Protein AF-A0A1M5GXK9-F1 (afdb_monomer)

Secondary structure (DSSP, 8-state):
--HHHHHHHHHHHHHHHHH-TTS-HHHHHHHHHIIIII--TTT------HHHHHHHHT--HHHHHHHHHHHHHTTSEEEE--SS--TT---EEEE-GGG--------------------------------------------------------------PPPPHHHHHHHHHHHHH---SS---HHHHHHHHHHHHHHH-HHHHHHHHHHHHHHS-GGGSPPHHHHHTTGGGSPP-----S-S---------PPPPTTTSTTSS-----------

Organism: NCBI:txid1437360

InterPro domains:
  IPR036388 Winged helix-like DNA-binding domain superfamily [G3DSA:1.10.10.10] (12-106)

Mean predicted aligned error: 18.65 Å

Structure (mmCIF, N/CA/C/O backbone):
data_AF-A0A1M5GXK9-F1
#
_entry.id   AF-A0A1M5GXK9-F1
#
loop_
_atom_site.group_PDB
_atom_site.id
_atom_site.type_symbol
_atom_site.label_atom_id
_atom_site.label_alt_id
_atom_site.label_comp_id
_atom_site.label_asym_id
_atom_site.label_entity_id
_atom_site.label_seq_id
_atom_site.pdbx_PDB_ins_code
_atom_site.Cartn_x
_atom_site.Cartn_y
_atom_site.Cartn_z
_atom_site.occupancy
_atom_site.B_iso_or_equiv
_atom_site.auth_seq_id
_atom_site.auth_comp_id
_atom_site.auth_asym_id
_atom_site.auth_atom_id
_atom_site.pdbx_PDB_model_num
ATOM 1 N N . MET A 1 1 ? -19.039 25.019 20.238 1.00 48.72 1 MET A N 1
ATOM 2 C CA . MET A 1 1 ? -18.810 24.020 21.314 1.00 48.72 1 MET A CA 1
ATOM 3 C C . MET A 1 1 ? -18.846 22.551 20.816 1.00 48.72 1 MET A C 1
ATOM 5 O O . MET A 1 1 ? -19.265 21.678 21.555 1.00 48.72 1 MET A O 1
ATOM 9 N N . SER A 1 2 ? -18.366 22.216 19.601 1.00 58.56 2 SER A N 1
ATOM 10 C CA . SER A 1 2 ? -18.638 20.898 18.958 1.00 58.56 2 SER A CA 1
ATOM 11 C C . SER A 1 2 ? -17.419 19.950 18.810 1.00 58.56 2 SER A C 1
ATOM 13 O O . SER A 1 2 ? -17.537 18.864 18.248 1.00 58.56 2 SER A O 1
ATOM 15 N N . SER A 1 3 ? -16.229 20.314 19.308 1.00 62.97 3 SER A N 1
ATOM 16 C CA . SER A 1 3 ? -15.015 19.481 19.161 1.00 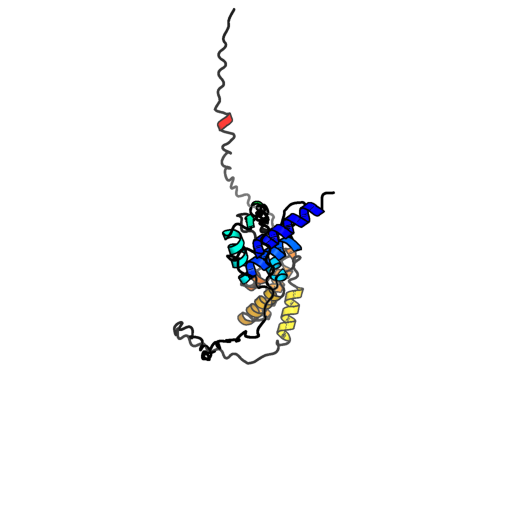62.97 3 SER A CA 1
ATOM 17 C C . SER A 1 3 ? -14.862 18.394 20.236 1.00 62.97 3 SER A C 1
ATOM 19 O O . SER A 1 3 ? -14.479 17.276 19.899 1.00 62.97 3 SER A O 1
ATOM 21 N N . LYS A 1 4 ? -15.215 18.676 21.503 1.00 64.50 4 LYS A N 1
ATOM 22 C CA . LYS A 1 4 ? -15.038 17.737 22.636 1.00 64.50 4 LYS A CA 1
ATOM 23 C C . LYS A 1 4 ? -15.876 16.455 22.523 1.00 64.50 4 LYS A C 1
ATOM 25 O O . LYS A 1 4 ? -15.396 15.381 22.870 1.00 64.50 4 LYS A O 1
ATOM 30 N N . ALA A 1 5 ? -17.100 16.538 21.998 1.00 6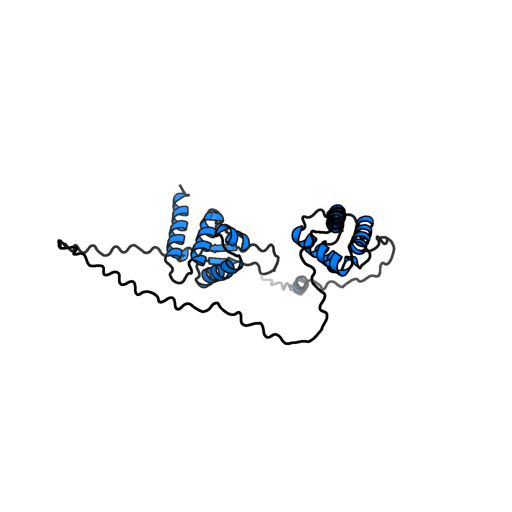7.50 5 ALA A N 1
ATOM 31 C CA . ALA A 1 5 ? -17.953 15.357 21.819 1.00 67.50 5 ALA A CA 1
ATOM 32 C C . ALA A 1 5 ? -17.378 14.374 20.776 1.00 67.50 5 ALA A C 1
ATOM 34 O O . ALA A 1 5 ? -17.484 13.161 20.929 1.00 67.50 5 ALA A O 1
ATOM 35 N N . LYS A 1 6 ? -16.700 14.890 19.740 1.00 66.38 6 LYS A N 1
ATOM 36 C CA . LYS A 1 6 ? -16.159 14.075 18.639 1.00 66.38 6 LYS A CA 1
ATOM 37 C C . LYS A 1 6 ? -14.896 13.307 19.024 1.00 66.38 6 LYS A C 1
ATOM 39 O O . LYS A 1 6 ? -14.688 12.202 18.530 1.00 66.38 6 LYS A O 1
ATOM 44 N N . SER A 1 7 ? -14.049 13.870 19.887 1.00 76.00 7 SER A N 1
ATOM 45 C CA . SER A 1 7 ? -12.867 13.164 20.399 1.00 76.00 7 SER A CA 1
ATOM 46 C C . SER A 1 7 ? -13.251 11.999 21.309 1.00 76.00 7 SER A C 1
ATOM 48 O O . SER A 1 7 ? -12.600 10.958 21.255 1.00 76.00 7 SER A O 1
ATOM 50 N N . LYS A 1 8 ? -14.337 12.147 22.080 1.00 82.81 8 LYS A N 1
ATOM 51 C CA . LYS A 1 8 ? -14.826 11.104 22.987 1.00 82.81 8 LYS A CA 1
ATOM 52 C C . LYS A 1 8 ? -15.223 9.834 22.230 1.00 82.81 8 LYS A C 1
ATOM 54 O O . LYS A 1 8 ? -14.703 8.768 22.535 1.00 82.81 8 LYS A O 1
ATOM 59 N N . GLY A 1 9 ? -16.011 9.973 21.160 1.00 89.19 9 GLY A N 1
ATOM 60 C CA . GLY A 1 9 ? -16.453 8.825 20.360 1.00 89.19 9 GLY A CA 1
ATOM 61 C C . GLY A 1 9 ? -15.308 8.052 19.692 1.00 89.19 9 GLY A C 1
ATOM 62 O O . GLY A 1 9 ? -15.349 6.829 19.622 1.00 89.19 9 GLY A O 1
ATOM 63 N N . LYS A 1 10 ? -14.236 8.734 19.250 1.00 91.31 10 LYS A N 1
ATOM 64 C CA . LYS A 1 10 ? -13.051 8.042 18.704 1.00 91.31 10 LYS A CA 1
ATOM 65 C C . LYS A 1 10 ? -12.345 7.198 19.763 1.00 91.31 10 LYS A C 1
ATOM 67 O O . LYS A 1 10 ? -11.904 6.094 19.463 1.00 91.31 10 LYS A O 1
ATOM 72 N N . PHE A 1 11 ? -12.200 7.735 20.971 1.00 93.75 11 PHE A N 1
ATOM 73 C CA . PHE A 1 11 ? -11.509 7.041 22.050 1.00 93.75 11 PHE A CA 1
ATOM 74 C C . PHE A 1 11 ? -12.332 5.860 22.574 1.00 93.75 11 PHE A C 1
ATOM 76 O O . PHE A 1 11 ? -11.792 4.768 22.712 1.00 93.75 11 PHE A O 1
ATOM 83 N N . GLU A 1 12 ? -13.642 6.042 22.759 1.00 94.31 12 GLU A N 1
ATOM 84 C CA . GLU A 1 12 ? -14.569 4.962 23.124 1.00 94.31 12 GLU A CA 1
ATOM 85 C C . GLU A 1 12 ? -14.551 3.834 22.078 1.00 94.31 12 GLU A C 1
ATOM 87 O O . GLU A 1 12 ? -14.471 2.663 22.441 1.00 94.31 12 GLU A O 1
ATOM 92 N N . PHE A 1 13 ? -14.504 4.172 20.782 1.00 95.00 13 PHE A N 1
ATOM 93 C CA . PHE A 1 13 ? -14.342 3.176 19.720 1.00 95.00 13 PHE A CA 1
ATOM 94 C C . PHE A 1 13 ? -13.035 2.392 19.854 1.00 95.00 13 PHE A C 1
ATOM 96 O O . PHE A 1 13 ? -13.030 1.168 19.746 1.00 95.00 13 PHE A O 1
ATOM 103 N N . ILE A 1 14 ? -11.916 3.089 20.079 1.00 96.25 14 ILE A N 1
ATOM 104 C CA . ILE A 1 14 ? -10.608 2.446 20.244 1.00 96.25 14 ILE A CA 1
ATOM 105 C C . ILE A 1 14 ? -10.645 1.485 21.434 1.00 96.25 14 ILE A C 1
ATOM 107 O O . ILE A 1 14 ? -10.219 0.344 21.287 1.00 96.25 14 ILE A O 1
ATOM 111 N N . LEU A 1 15 ? -11.190 1.905 22.578 1.00 96.00 15 LEU A N 1
ATOM 112 C CA . LEU A 1 15 ? -11.324 1.043 23.754 1.00 96.00 15 LEU A CA 1
ATOM 113 C C . LEU A 1 15 ? -12.186 -0.191 23.467 1.00 96.00 15 LEU A C 1
ATOM 115 O O . LEU A 1 15 ? -11.793 -1.295 23.835 1.00 96.00 15 LEU A O 1
ATOM 119 N N . ALA A 1 16 ? -13.305 -0.028 22.757 1.00 95.81 16 ALA A N 1
ATOM 120 C CA . ALA A 1 16 ? -14.170 -1.141 22.375 1.00 95.81 16 ALA A CA 1
ATOM 121 C C . ALA A 1 16 ? -13.439 -2.160 21.480 1.00 95.81 16 ALA A C 1
ATOM 123 O O . ALA A 1 16 ? -13.514 -3.363 21.722 1.00 95.81 16 ALA A O 1
ATOM 124 N N . VAL A 1 17 ? -12.657 -1.694 20.497 1.00 96.81 17 VAL A N 1
ATOM 125 C CA . VAL A 1 17 ? -11.840 -2.585 19.653 1.00 96.81 17 VAL A CA 1
ATOM 126 C C . VAL A 1 17 ? -10.718 -3.257 20.451 1.00 96.81 17 VAL A C 1
ATOM 128 O O . VAL A 1 17 ? -10.393 -4.422 20.215 1.00 96.81 17 VAL A O 1
ATOM 131 N N . LEU A 1 18 ? -10.102 -2.544 21.397 1.00 96.81 18 LEU A N 1
ATOM 132 C CA . LEU A 1 18 ? -9.057 -3.109 22.252 1.00 96.81 18 LEU A CA 1
ATOM 133 C C . LEU A 1 18 ? -9.602 -4.191 23.193 1.00 96.81 18 LEU A C 1
ATOM 135 O O . LEU A 1 18 ? -8.886 -5.164 23.445 1.00 96.81 18 LEU A O 1
ATOM 139 N N . ALA A 1 19 ? -10.849 -4.057 23.647 1.00 96.25 19 ALA A N 1
ATOM 140 C CA . ALA A 1 19 ? -11.539 -5.036 24.483 1.00 96.25 19 ALA A CA 1
ATOM 141 C C . ALA A 1 19 ? -11.958 -6.309 23.724 1.00 96.25 19 ALA A C 1
ATOM 143 O O . ALA A 1 19 ? -12.130 -7.355 24.344 1.00 96.25 19 ALA A O 1
ATOM 144 N N . ASP A 1 20 ? -12.082 -6.261 22.394 1.00 96.50 20 ASP A N 1
ATOM 145 C CA . ASP A 1 20 ? -12.442 -7.434 21.593 1.00 96.50 20 ASP A CA 1
ATOM 146 C C . ASP A 1 20 ? -11.312 -8.482 21.600 1.00 96.50 20 ASP A C 1
ATOM 148 O O . ASP A 1 20 ? -10.199 -8.247 21.111 1.00 96.50 20 ASP A O 1
ATOM 152 N N . THR A 1 21 ? -11.586 -9.656 22.170 1.00 97.44 21 THR A N 1
ATOM 153 C CA . THR A 1 21 ? -10.635 -10.773 22.286 1.00 97.44 21 THR A CA 1
ATOM 154 C C . THR A 1 21 ? -10.491 -11.580 20.997 1.00 97.44 21 THR A C 1
ATOM 156 O O . THR A 1 21 ? -9.498 -12.284 20.832 1.00 97.44 21 THR A O 1
ATOM 159 N N . SER A 1 22 ? -11.427 -11.450 20.052 1.00 97.25 22 SER A N 1
ATOM 160 C CA . SER A 1 22 ? -11.382 -12.155 18.764 1.00 97.25 22 SER A CA 1
ATOM 161 C C . SER A 1 22 ? -10.372 -11.551 17.781 1.00 97.25 22 SER A C 1
ATOM 163 O O . SER A 1 22 ? -10.003 -12.174 16.780 1.00 97.25 22 SER A O 1
ATOM 165 N N . LEU A 1 23 ? -9.906 -10.330 18.056 1.00 98.00 23 LEU A N 1
ATOM 166 C CA . LEU A 1 23 ? -8.962 -9.608 17.216 1.00 98.00 23 LEU A CA 1
ATOM 167 C C . LEU A 1 23 ? -7.513 -9.839 17.634 1.00 98.00 23 LEU A C 1
ATOM 169 O O . LEU A 1 23 ? -7.142 -9.701 18.799 1.00 98.00 23 LEU A O 1
ATOM 173 N N . SER A 1 24 ? -6.655 -10.057 16.637 1.00 98.19 24 SER A N 1
ATOM 174 C CA . SER A 1 24 ? -5.209 -10.087 16.846 1.00 98.19 24 SER A CA 1
ATOM 175 C C . SER A 1 24 ? -4.662 -8.714 17.248 1.00 98.19 24 SER A C 1
ATOM 177 O O . SER A 1 24 ? -5.196 -7.669 16.861 1.00 98.19 24 SER A O 1
ATOM 179 N N . SER A 1 25 ? -3.526 -8.701 17.950 1.00 98.31 25 SER A N 1
ATOM 180 C CA . SER A 1 25 ? -2.816 -7.465 18.311 1.00 98.31 25 SER A CA 1
ATOM 181 C C . SER A 1 25 ? -2.510 -6.600 17.083 1.00 98.31 25 SER A C 1
ATOM 183 O O . SER A 1 25 ? -2.663 -5.383 17.118 1.00 98.31 25 SER A O 1
ATOM 185 N N . THR A 1 26 ? -2.177 -7.224 15.949 1.00 98.25 26 THR A N 1
ATOM 186 C CA . THR A 1 26 ? -1.949 -6.521 14.680 1.00 98.25 26 THR A CA 1
ATOM 187 C C . THR A 1 26 ? -3.196 -5.799 14.170 1.00 98.25 26 THR A C 1
ATOM 189 O O . THR A 1 26 ? -3.098 -4.653 13.735 1.00 98.25 26 THR A O 1
ATOM 192 N N . ALA A 1 27 ? -4.371 -6.435 14.228 1.00 98.44 27 ALA A N 1
ATOM 193 C CA . ALA A 1 27 ? -5.633 -5.809 13.828 1.00 98.44 27 ALA A CA 1
ATOM 194 C C . ALA A 1 27 ? -5.951 -4.589 14.703 1.00 98.44 27 ALA A C 1
ATOM 196 O O . ALA A 1 27 ? -6.301 -3.527 14.183 1.00 98.44 27 ALA A O 1
ATOM 197 N N . LYS A 1 28 ? -5.725 -4.707 16.015 1.00 98.50 28 LYS A N 1
ATOM 198 C CA . LYS A 1 28 ? -5.867 -3.603 16.971 1.00 98.50 28 LYS A CA 1
ATOM 199 C C . LYS A 1 28 ? -4.937 -2.433 16.627 1.00 98.50 28 LYS A C 1
ATOM 201 O O . LYS A 1 28 ? -5.404 -1.304 16.487 1.00 98.50 28 LYS A O 1
ATOM 206 N N . CYS A 1 29 ? -3.650 -2.687 16.384 1.00 98.38 29 CYS A N 1
ATOM 207 C CA . CYS A 1 29 ? -2.703 -1.638 15.983 1.00 98.38 29 CYS A CA 1
ATOM 208 C C . CYS A 1 29 ? -3.108 -0.943 14.673 1.00 98.38 29 CYS A C 1
ATOM 210 O O . CYS A 1 29 ? -3.018 0.282 14.567 1.00 98.38 29 CYS A O 1
ATOM 212 N N . VAL A 1 30 ? -3.584 -1.707 13.684 1.00 98.38 30 VAL A N 1
ATOM 213 C CA . VAL A 1 30 ? -4.041 -1.159 12.399 1.00 98.38 30 VAL A CA 1
ATOM 214 C C . VAL A 1 30 ? -5.222 -0.208 12.591 1.00 98.38 30 VAL A C 1
ATOM 216 O O . VAL A 1 30 ? -5.182 0.899 12.054 1.00 98.38 30 VAL A O 1
ATOM 219 N N . VAL A 1 31 ? -6.247 -0.581 13.367 1.00 98.00 31 VAL A N 1
ATOM 220 C CA . VAL A 1 31 ? -7.419 0.294 13.560 1.00 98.00 31 VAL A CA 1
ATOM 221 C C . VAL A 1 31 ? -7.041 1.597 14.266 1.00 98.00 31 VAL A C 1
ATOM 223 O O . VAL A 1 31 ? -7.509 2.670 13.880 1.00 98.00 31 VAL A O 1
ATOM 226 N N . VAL A 1 32 ? -6.160 1.513 15.269 1.00 98.12 32 VAL A N 1
ATOM 227 C CA . VAL A 1 32 ? -5.690 2.675 16.030 1.00 98.12 32 VAL A CA 1
ATOM 228 C C . VAL A 1 32 ? -4.939 3.629 15.105 1.00 98.12 32 VAL A C 1
ATOM 230 O O . VAL A 1 32 ? -5.233 4.824 15.081 1.00 98.12 32 VAL A O 1
ATOM 233 N N . ALA A 1 33 ? -4.035 3.109 14.270 1.00 98.06 33 ALA A N 1
ATOM 234 C CA . ALA A 1 33 ? -3.318 3.923 13.293 1.00 98.06 33 ALA A CA 1
ATOM 235 C C . ALA A 1 33 ? -4.269 4.593 12.287 1.00 98.06 33 ALA A C 1
ATOM 237 O O . ALA A 1 33 ? -4.131 5.789 12.026 1.00 98.06 33 ALA A O 1
ATOM 238 N N . LEU A 1 34 ? -5.265 3.863 11.768 1.00 97.38 34 LEU A N 1
ATOM 239 C CA . LEU A 1 34 ? -6.275 4.410 10.856 1.00 97.38 34 LEU A CA 1
ATOM 240 C C . LEU A 1 34 ? -7.027 5.604 11.470 1.00 97.38 34 LEU A C 1
ATOM 242 O O . LEU A 1 34 ? -7.159 6.651 10.830 1.00 97.38 34 LEU A O 1
ATOM 246 N N . LEU A 1 35 ? -7.488 5.469 12.716 1.00 96.31 35 LEU A N 1
ATOM 247 C CA . LEU A 1 35 ? -8.286 6.490 13.403 1.00 96.31 35 LEU A CA 1
ATOM 248 C C . LEU A 1 35 ? -7.492 7.720 13.838 1.00 96.31 35 LEU A C 1
ATOM 250 O O . LEU A 1 35 ? -8.037 8.831 13.823 1.00 96.31 35 LEU A O 1
ATOM 254 N N . LEU A 1 36 ? -6.236 7.526 14.240 1.00 95.81 36 LEU A N 1
ATOM 255 C CA . LEU A 1 36 ? -5.388 8.608 14.731 1.00 95.81 36 LEU A CA 1
ATOM 256 C C . LEU A 1 36 ? -4.717 9.386 13.597 1.00 95.81 36 LEU A C 1
ATOM 258 O O . LEU A 1 36 ? -4.612 10.605 13.698 1.00 95.81 36 LEU A O 1
ATOM 262 N N . LYS A 1 37 ? -4.284 8.716 12.520 1.00 96.75 37 LYS A N 1
ATOM 263 C CA . LYS A 1 37 ? -3.513 9.366 11.445 1.00 96.75 37 LYS A CA 1
ATOM 264 C C . LYS A 1 37 ? -4.353 9.858 10.272 1.00 96.75 37 LYS A C 1
ATOM 266 O O . LYS A 1 37 ? -4.096 10.951 9.780 1.00 96.75 37 LYS A O 1
ATOM 271 N N . TRP A 1 38 ? -5.330 9.078 9.806 1.00 97.00 38 TRP A N 1
ATOM 272 C CA . TRP A 1 38 ? -6.007 9.368 8.530 1.00 97.00 38 TRP A CA 1
ATOM 273 C C . TRP A 1 38 ? -7.492 9.690 8.653 1.00 97.00 38 TRP A C 1
ATOM 275 O O . TRP A 1 38 ? -8.063 10.270 7.730 1.00 97.00 38 TRP A O 1
ATOM 285 N N . HIS A 1 39 ? -8.140 9.335 9.763 1.00 95.62 39 HIS A N 1
ATOM 286 C CA . HIS A 1 39 ? -9.574 9.552 9.903 1.00 95.62 39 HIS A CA 1
ATOM 287 C C . HIS A 1 39 ? -9.927 11.034 10.100 1.00 95.62 39 HIS A C 1
ATOM 289 O O . HIS A 1 39 ? -9.698 11.635 11.160 1.00 95.62 39 HIS A O 1
ATOM 295 N N . ASN A 1 40 ? -10.576 11.605 9.088 1.00 93.31 40 ASN A N 1
ATOM 296 C CA . ASN A 1 40 ? -11.048 12.979 9.104 1.00 93.31 40 ASN A CA 1
ATOM 297 C C . ASN A 1 40 ? -12.351 13.106 9.912 1.00 93.31 40 ASN A C 1
ATOM 299 O O . ASN A 1 40 ? -13.418 12.700 9.462 1.00 93.31 40 ASN A O 1
ATOM 303 N N . SER A 1 41 ? -12.289 13.756 11.077 1.00 88.81 41 SER A N 1
ATOM 304 C CA . SER A 1 41 ? -13.444 13.935 11.977 1.00 88.81 41 SER A CA 1
ATOM 305 C C . SER A 1 41 ? -14.590 14.776 11.396 1.00 88.81 41 SER A C 1
ATOM 307 O O . SER A 1 41 ? -15.677 14.802 11.973 1.00 88.81 41 SER A O 1
ATOM 309 N N . ARG A 1 42 ? -14.349 15.537 10.319 1.00 86.06 42 ARG A N 1
ATOM 310 C CA . ARG A 1 42 ? -15.373 16.366 9.670 1.00 86.06 42 ARG A CA 1
ATOM 311 C C . ARG A 1 42 ? -16.145 15.579 8.619 1.00 86.06 42 ARG A C 1
ATOM 313 O O . ARG A 1 42 ? -17.356 15.723 8.548 1.00 86.06 42 ARG A O 1
ATOM 320 N N . THR A 1 43 ? -15.449 14.786 7.807 1.00 89.38 43 THR A N 1
ATOM 321 C CA . THR A 1 43 ? -16.048 14.071 6.668 1.00 89.38 43 THR A CA 1
ATOM 322 C C . THR A 1 43 ? -16.294 12.589 6.940 1.00 89.38 43 THR A C 1
ATOM 324 O O . THR A 1 43 ? -16.950 11.934 6.137 1.00 89.38 43 THR A O 1
ATOM 327 N N . GLY A 1 44 ? -15.734 12.038 8.022 1.00 88.19 44 GLY A N 1
ATOM 328 C CA . GLY A 1 44 ? -15.735 10.601 8.307 1.00 88.19 44 GLY A CA 1
ATOM 329 C C . GLY A 1 44 ? -14.885 9.779 7.333 1.00 88.19 44 GLY A C 1
ATOM 330 O O . GLY A 1 44 ? -14.900 8.553 7.381 1.00 88.19 44 GLY A O 1
ATOM 331 N N . GLN A 1 45 ? -14.160 10.430 6.418 1.00 90.81 45 GLN A N 1
ATOM 332 C CA . GLN A 1 45 ? -13.381 9.741 5.395 1.00 90.81 45 GLN A CA 1
ATOM 333 C C . GLN A 1 45 ? -12.044 9.261 5.958 1.00 90.81 45 GLN A C 1
ATOM 335 O O . GLN A 1 45 ? -11.378 9.966 6.719 1.00 90.81 45 GLN A O 1
ATOM 340 N N . CYS A 1 46 ? -11.642 8.069 5.530 1.00 96.25 46 CYS A N 1
ATOM 341 C CA . CYS A 1 46 ? -10.347 7.476 5.816 1.00 96.25 46 CYS A CA 1
ATOM 342 C C . CYS A 1 46 ? -9.925 6.685 4.577 1.00 96.25 46 CYS A C 1
ATOM 344 O O . CYS A 1 46 ? -10.516 5.647 4.286 1.00 96.25 46 CYS A O 1
ATOM 346 N N . ASN A 1 47 ? -8.953 7.206 3.819 1.00 95.38 47 ASN A N 1
ATOM 347 C CA . ASN A 1 47 ? -8.545 6.627 2.536 1.00 95.38 47 ASN A CA 1
ATOM 348 C C . ASN A 1 47 ? -7.027 6.333 2.423 1.00 95.38 47 ASN A C 1
ATOM 350 O O . ASN A 1 47 ? -6.420 6.731 1.433 1.00 95.38 47 ASN A O 1
ATOM 354 N N . PRO A 1 48 ? -6.355 5.713 3.411 1.00 95.56 48 PRO A N 1
ATOM 355 C CA . PRO A 1 48 ? -4.952 5.339 3.246 1.00 95.56 48 PRO A CA 1
ATOM 356 C C . PRO A 1 48 ? -4.774 4.095 2.367 1.00 95.56 48 PRO A C 1
ATOM 358 O O . PRO A 1 48 ? -5.595 3.176 2.358 1.00 95.56 48 PRO A O 1
ATOM 361 N N . GLY A 1 49 ? -3.648 4.010 1.665 1.00 94.19 49 GLY A N 1
ATOM 362 C CA . GLY A 1 49 ? -3.230 2.780 0.994 1.00 94.19 49 GLY A CA 1
ATOM 363 C C . GLY A 1 49 ? -2.722 1.724 1.986 1.00 94.19 49 GLY A C 1
ATOM 364 O O . GLY A 1 49 ? -2.141 2.050 3.019 1.00 94.19 49 GLY A O 1
ATOM 365 N N . LEU A 1 50 ? -2.836 0.431 1.651 1.00 95.38 50 LEU A N 1
ATOM 366 C CA . LEU A 1 50 ? -2.321 -0.662 2.504 1.00 95.38 50 LEU A CA 1
ATOM 367 C C . LEU A 1 50 ? -0.822 -0.524 2.827 1.00 95.38 50 LEU A C 1
ATOM 369 O O . LEU A 1 50 ? -0.388 -0.876 3.921 1.00 95.38 50 LEU A O 1
ATOM 373 N N . THR A 1 51 ? -0.029 -0.003 1.887 1.00 95.31 51 THR A N 1
ATOM 374 C CA . THR A 1 51 ? 1.405 0.255 2.087 1.00 95.31 51 THR A CA 1
ATOM 375 C C . THR A 1 51 ? 1.651 1.388 3.086 1.00 95.31 51 THR A C 1
ATOM 377 O O . THR A 1 51 ? 2.609 1.329 3.850 1.00 95.31 51 THR A O 1
ATOM 380 N N . GLU A 1 52 ? 0.793 2.407 3.115 1.00 96.25 52 GLU A N 1
ATOM 381 C CA . GLU A 1 52 ? 0.906 3.527 4.057 1.0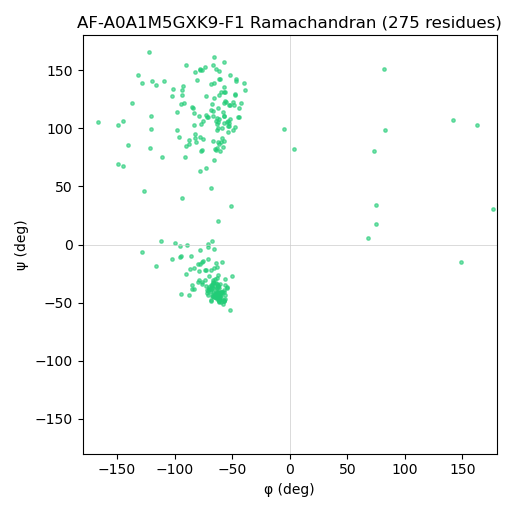0 96.25 52 GLU A CA 1
ATOM 382 C C . GLU A 1 52 ? 0.546 3.086 5.475 1.00 96.25 52 GLU A C 1
ATOM 384 O O . GLU A 1 52 ? 1.268 3.404 6.420 1.00 96.25 52 GLU A O 1
ATOM 389 N N . ILE A 1 53 ? -0.509 2.273 5.610 1.00 97.50 53 ILE A N 1
ATOM 390 C CA . ILE A 1 53 ? -0.883 1.626 6.875 1.00 97.50 53 ILE A CA 1
ATOM 391 C C . ILE A 1 53 ? 0.293 0.797 7.399 1.00 97.50 53 ILE A C 1
ATOM 393 O O . ILE A 1 53 ? 0.691 0.944 8.551 1.00 97.50 53 ILE A O 1
ATOM 397 N N . ALA A 1 54 ? 0.888 -0.032 6.537 1.00 97.44 54 ALA A N 1
ATOM 398 C CA . ALA A 1 54 ? 2.030 -0.872 6.879 1.00 97.44 54 ALA A CA 1
ATOM 399 C C . ALA A 1 54 ? 3.215 -0.049 7.408 1.00 97.44 54 ALA A C 1
ATOM 401 O O . ALA A 1 54 ? 3.717 -0.327 8.497 1.00 97.44 54 ALA A O 1
ATOM 402 N N . LYS A 1 55 ? 3.588 1.028 6.705 1.00 97.75 55 LYS A N 1
ATOM 403 C CA . LYS A 1 55 ? 4.642 1.954 7.147 1.00 97.75 55 LYS A CA 1
ATOM 404 C C . LYS A 1 55 ? 4.323 2.605 8.492 1.00 97.75 55 LYS A C 1
ATOM 406 O O . LYS A 1 55 ? 5.198 2.694 9.343 1.00 97.75 55 LYS A O 1
ATOM 411 N N . ALA A 1 56 ? 3.086 3.047 8.706 1.00 97.50 56 ALA A N 1
ATOM 412 C CA . ALA A 1 56 ? 2.721 3.739 9.939 1.00 97.50 56 ALA A CA 1
ATOM 413 C C . ALA A 1 56 ? 2.689 2.843 11.179 1.00 97.50 56 ALA A C 1
ATOM 415 O O . ALA A 1 56 ? 2.865 3.373 12.274 1.00 97.50 56 ALA A O 1
ATOM 416 N N . VAL A 1 57 ? 2.430 1.544 11.008 1.00 98.00 57 VAL A N 1
ATOM 417 C CA . VAL A 1 57 ? 2.393 0.550 12.095 1.00 98.00 57 VAL A CA 1
ATOM 418 C C . VAL A 1 57 ? 3.744 -0.171 12.248 1.00 98.00 57 VAL A C 1
ATOM 420 O O . VAL A 1 57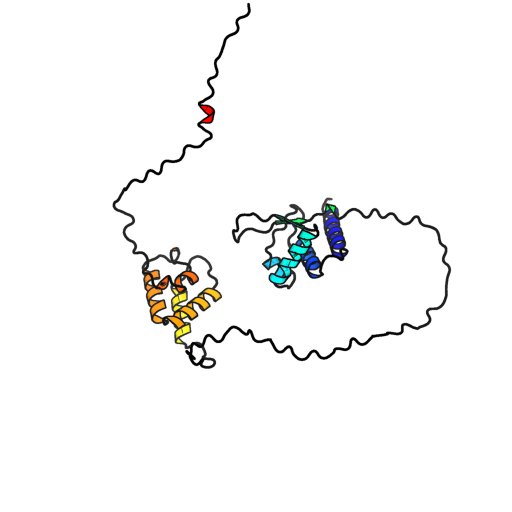 ? 3.948 -0.878 13.225 1.00 98.00 57 VAL A O 1
ATOM 423 N N . GLY A 1 58 ? 4.682 0.006 11.310 1.00 97.62 58 GLY A N 1
ATOM 424 C CA . GLY A 1 58 ? 5.975 -0.689 11.329 1.00 97.62 58 GLY A CA 1
ATOM 425 C C . GLY A 1 58 ? 5.872 -2.163 10.928 1.00 97.62 58 GLY A C 1
ATOM 426 O O . GLY A 1 58 ? 6.589 -3.005 11.457 1.00 97.62 58 GLY A O 1
ATOM 427 N N . LEU A 1 59 ? 4.959 -2.496 10.011 1.00 97.88 59 LEU A N 1
ATOM 428 C CA . LEU A 1 59 ? 4.700 -3.866 9.561 1.00 97.88 59 LEU A CA 1
ATOM 429 C C . LEU A 1 59 ? 4.889 -4.015 8.052 1.00 97.88 59 LEU A C 1
ATOM 431 O O . LEU A 1 59 ? 4.918 -3.042 7.301 1.00 97.88 59 LEU A O 1
ATOM 435 N N . THR A 1 60 ? 4.963 -5.261 7.581 1.00 97.81 60 THR A N 1
ATOM 436 C CA . THR A 1 60 ? 4.940 -5.548 6.143 1.00 97.81 60 THR A CA 1
ATOM 437 C C . THR A 1 60 ? 3.516 -5.462 5.596 1.00 97.81 60 THR A C 1
ATOM 439 O O . THR A 1 60 ? 2.540 -5.801 6.271 1.00 97.81 60 THR A O 1
ATOM 442 N N . ARG A 1 61 ? 3.372 -5.086 4.318 1.00 97.38 61 ARG A N 1
ATOM 443 C CA . ARG A 1 61 ? 2.064 -5.075 3.633 1.00 97.38 61 ARG A CA 1
ATOM 444 C C . ARG A 1 61 ? 1.357 -6.435 3.717 1.00 97.38 61 ARG A C 1
ATOM 446 O O . ARG A 1 61 ? 0.142 -6.478 3.885 1.00 97.38 61 ARG A O 1
ATOM 453 N N . ARG A 1 62 ? 2.117 -7.536 3.640 1.00 97.25 62 ARG A N 1
ATOM 454 C CA . ARG A 1 62 ? 1.600 -8.911 3.737 1.00 97.25 62 ARG A CA 1
ATOM 455 C C . ARG A 1 62 ? 0.952 -9.199 5.094 1.00 97.25 62 ARG A C 1
ATOM 457 O O . ARG A 1 62 ? -0.049 -9.900 5.110 1.00 97.25 62 ARG A O 1
ATOM 464 N N . ALA A 1 63 ? 1.471 -8.640 6.190 1.00 97.56 63 ALA A N 1
ATOM 465 C CA . ALA A 1 63 ? 0.890 -8.788 7.529 1.00 97.56 63 ALA A CA 1
ATOM 466 C C . ALA A 1 63 ? -0.360 -7.913 7.743 1.00 97.56 63 ALA A C 1
ATOM 468 O O . ALA A 1 63 ? -1.292 -8.309 8.440 1.00 97.56 63 ALA A O 1
ATOM 469 N N . VAL A 1 64 ? -0.416 -6.739 7.106 1.00 98.12 64 VAL A N 1
ATOM 470 C CA . VAL A 1 64 ? -1.562 -5.821 7.223 1.00 98.12 64 VAL A CA 1
ATOM 471 C C . VAL A 1 64 ? -2.810 -6.356 6.520 1.00 98.12 64 VAL A C 1
ATOM 473 O O . VAL A 1 64 ? -3.911 -6.206 7.042 1.00 98.12 64 VAL A O 1
ATOM 476 N N . ILE A 1 65 ? -2.663 -7.001 5.359 1.00 97.06 65 ILE A N 1
ATOM 477 C CA . ILE A 1 65 ? -3.792 -7.552 4.586 1.00 97.06 65 ILE A CA 1
ATOM 478 C C . ILE A 1 65 ? -4.711 -8.462 5.430 1.00 97.06 65 ILE A C 1
ATOM 480 O O . ILE A 1 65 ? -5.905 -8.160 5.512 1.00 97.06 65 ILE A O 1
ATOM 484 N N . PRO A 1 66 ? -4.221 -9.535 6.085 1.00 98.12 66 PRO A N 1
ATOM 485 C CA . PRO A 1 66 ? -5.073 -10.403 6.894 1.00 98.12 66 PRO A CA 1
ATOM 486 C C . PRO A 1 66 ? -5.634 -9.695 8.134 1.00 98.12 66 PRO A C 1
ATOM 488 O O . PRO A 1 66 ? -6.754 -9.994 8.539 1.00 98.12 66 PRO A O 1
ATOM 491 N N . ALA A 1 67 ? -4.918 -8.722 8.707 1.00 98.19 67 ALA A N 1
ATOM 492 C CA . ALA A 1 67 ? -5.405 -7.932 9.839 1.00 98.19 67 ALA A CA 1
ATOM 493 C C . ALA A 1 67 ? -6.600 -7.042 9.451 1.00 98.19 67 ALA A C 1
ATOM 495 O O . ALA A 1 67 ? -7.618 -7.021 10.140 1.00 98.19 67 ALA A O 1
ATOM 496 N N . VAL A 1 68 ? -6.520 -6.370 8.299 1.00 97.94 68 VAL A N 1
ATOM 497 C CA . VAL A 1 68 ? -7.632 -5.596 7.725 1.00 97.94 68 VAL A CA 1
ATOM 498 C C . VAL A 1 68 ? -8.812 -6.509 7.378 1.00 97.94 68 VAL A C 1
ATOM 500 O O . VAL A 1 68 ? -9.959 -6.171 7.664 1.00 97.94 68 VAL A O 1
ATOM 503 N N . ALA A 1 69 ? -8.548 -7.692 6.816 1.00 97.44 69 ALA A N 1
ATOM 504 C CA . ALA A 1 69 ? -9.591 -8.680 6.551 1.00 97.44 69 ALA A CA 1
ATOM 505 C C . ALA A 1 69 ? -10.263 -9.175 7.846 1.00 97.44 69 ALA A C 1
ATOM 507 O O . ALA A 1 69 ? -11.477 -9.363 7.868 1.00 97.44 69 ALA A O 1
ATOM 508 N N . ALA A 1 70 ? -9.511 -9.353 8.936 1.00 98.00 70 ALA A N 1
ATOM 509 C CA . ALA A 1 70 ? -10.057 -9.707 10.246 1.00 98.00 70 ALA A CA 1
ATOM 510 C C . ALA A 1 70 ? -10.962 -8.601 10.814 1.00 98.00 70 ALA A C 1
ATOM 512 O O . ALA A 1 70 ? -12.068 -8.907 11.252 1.00 98.00 70 ALA A O 1
ATOM 513 N N . LEU A 1 71 ? -10.554 -7.330 10.727 1.00 98.00 71 LEU A N 1
ATOM 514 C CA . LEU A 1 71 ? -11.387 -6.183 11.125 1.00 98.00 71 LEU A CA 1
ATOM 515 C C . LEU A 1 71 ? -12.684 -6.085 10.307 1.00 98.00 71 LEU A C 1
ATOM 517 O O . LEU A 1 71 ? -13.734 -5.745 10.847 1.00 98.00 71 LEU A O 1
ATOM 521 N N . LYS A 1 72 ? -12.623 -6.401 9.007 1.00 97.69 72 LYS A N 1
ATOM 522 C CA . LYS A 1 72 ? -13.811 -6.439 8.144 1.00 97.69 72 LYS A CA 1
ATOM 523 C C . LYS A 1 72 ? -14.747 -7.585 8.527 1.00 97.69 72 LYS A C 1
ATOM 525 O O . LYS A 1 72 ? -15.941 -7.370 8.681 1.00 97.69 72 LYS A O 1
ATOM 530 N N . ARG A 1 73 ? -14.210 -8.798 8.709 1.00 97.44 73 ARG A N 1
ATOM 531 C CA . ARG A 1 73 ? -14.999 -9.988 9.089 1.00 97.44 73 ARG A CA 1
ATOM 532 C C . ARG A 1 73 ? -15.677 -9.842 10.447 1.00 97.44 73 ARG A C 1
ATOM 534 O O . ARG A 1 73 ? -16.792 -10.306 10.614 1.00 97.44 73 ARG A O 1
ATOM 541 N N . SER A 1 74 ? -15.007 -9.196 11.393 1.00 97.00 74 SER A N 1
ATOM 542 C CA . SER A 1 74 ? -15.553 -8.912 12.723 1.00 97.00 74 SER A CA 1
ATOM 543 C C . SER A 1 74 ? -16.536 -7.741 12.732 1.00 97.00 74 SER A C 1
ATOM 545 O O . SER A 1 74 ? -17.115 -7.475 13.776 1.00 97.00 74 SER A O 1
ATOM 547 N N . GLY A 1 75 ? -16.735 -7.037 11.611 1.00 96.75 75 GLY A N 1
ATOM 548 C CA . GLY A 1 75 ? -17.693 -5.935 11.508 1.00 96.75 75 GLY A CA 1
ATOM 549 C C . GLY A 1 75 ? -17.243 -4.637 12.181 1.00 96.75 75 GLY A C 1
ATOM 550 O O . GLY A 1 75 ? -18.072 -3.785 12.470 1.00 96.75 75 GLY A O 1
ATOM 551 N N . TRP A 1 76 ? -15.951 -4.457 12.471 1.00 97.50 76 TRP A N 1
ATOM 552 C CA . TRP A 1 76 ? -15.446 -3.183 13.009 1.00 97.50 76 TRP A CA 1
ATOM 553 C C . TRP A 1 76 ? -15.244 -2.125 11.926 1.00 97.50 76 TRP A C 1
ATOM 555 O O . TRP A 1 76 ? -15.388 -0.926 12.182 1.00 97.50 76 TRP A O 1
ATOM 565 N N . ILE A 1 77 ? -14.894 -2.564 10.714 1.00 97.19 77 ILE A N 1
ATOM 566 C CA . ILE A 1 77 ? -14.703 -1.684 9.562 1.00 97.19 77 ILE A CA 1
ATOM 567 C C . ILE A 1 77 ? -15.434 -2.216 8.333 1.00 97.19 77 ILE A C 1
ATOM 569 O O . ILE A 1 77 ? -15.460 -3.416 8.070 1.00 97.19 77 ILE A O 1
ATOM 573 N N . ASN A 1 78 ? -15.931 -1.295 7.519 1.00 96.50 78 ASN A N 1
ATOM 574 C CA . ASN A 1 78 ? -16.394 -1.550 6.165 1.00 96.50 78 ASN A CA 1
ATOM 575 C C . ASN A 1 78 ? -15.416 -0.927 5.170 1.00 96.50 78 ASN A C 1
ATOM 577 O O . ASN A 1 78 ? -14.883 0.158 5.400 1.00 96.50 78 ASN A O 1
ATOM 581 N N . ILE A 1 79 ? -15.154 -1.636 4.073 1.00 95.69 79 ILE A N 1
ATOM 582 C CA . ILE A 1 79 ? -14.214 -1.200 3.039 1.00 95.69 79 ILE A CA 1
ATOM 583 C C . ILE A 1 79 ? -14.984 -1.101 1.734 1.00 95.69 79 ILE A C 1
ATOM 585 O O . ILE A 1 79 ? -15.360 -2.131 1.169 1.00 95.69 79 ILE A O 1
ATOM 589 N N . ASP A 1 80 ? -15.180 0.124 1.258 1.00 92.88 80 ASP A N 1
ATOM 590 C CA . ASP A 1 80 ? -15.692 0.355 -0.086 1.00 92.88 80 ASP A CA 1
ATOM 591 C C . ASP A 1 80 ? -14.502 0.264 -1.049 1.00 92.88 80 ASP A C 1
ATOM 593 O O . ASP A 1 80 ? -13.667 1.171 -1.131 1.00 92.88 80 ASP A O 1
ATOM 597 N N . SER A 1 81 ? -14.392 -0.862 -1.749 1.00 86.62 81 SER A N 1
ATOM 598 C CA . SER A 1 81 ? -13.482 -1.016 -2.883 1.00 86.62 81 SER A CA 1
ATOM 599 C C . SER A 1 81 ? -14.247 -0.730 -4.166 1.00 86.62 81 SER A C 1
ATOM 601 O O . SER A 1 81 ? -15.229 -1.410 -4.456 1.00 86.62 81 SER A O 1
ATOM 603 N N . THR A 1 82 ? -13.811 0.254 -4.948 1.00 79.44 82 THR A N 1
ATOM 604 C CA . THR A 1 82 ? -14.343 0.446 -6.300 1.00 79.44 82 THR A CA 1
ATOM 605 C C . THR A 1 82 ? -13.937 -0.752 -7.166 1.00 79.44 82 THR A C 1
ATOM 607 O O . THR A 1 82 ? -12.764 -1.114 -7.241 1.00 79.44 82 THR A O 1
ATOM 610 N N . SER A 1 83 ? -14.911 -1.401 -7.807 1.00 64.31 83 SER A N 1
ATOM 611 C CA . SER A 1 83 ? -14.718 -2.690 -8.494 1.00 64.31 83 SER A CA 1
ATOM 612 C C . SER A 1 83 ? -13.893 -2.632 -9.787 1.00 64.31 83 SER A C 1
ATOM 614 O O . SER A 1 83 ? -13.651 -3.664 -10.400 1.00 64.31 83 SER A O 1
ATOM 616 N N . GLY A 1 84 ? -13.440 -1.461 -10.235 1.00 64.62 84 GLY A N 1
ATOM 617 C CA . GLY A 1 84 ? -12.632 -1.348 -11.452 1.00 64.62 84 GLY A CA 1
ATOM 618 C C . GLY A 1 84 ? -11.158 -1.267 -11.105 1.00 64.62 84 GLY A C 1
ATOM 619 O O . GLY A 1 84 ? -10.749 -0.172 -10.760 1.00 64.62 84 GLY A O 1
ATOM 620 N N . GLY A 1 85 ? -10.406 -2.376 -11.181 1.00 57.66 85 GLY A N 1
ATOM 621 C CA . GLY A 1 85 ? -9.024 -2.632 -10.705 1.00 57.66 85 GLY A CA 1
ATOM 622 C C . GLY A 1 85 ? -7.882 -1.666 -11.076 1.00 57.66 85 GLY A C 1
ATOM 623 O O . GLY A 1 85 ? -6.738 -2.085 -11.223 1.00 57.66 85 GLY A O 1
ATOM 624 N N . SER A 1 86 ? -8.151 -0.372 -11.199 1.00 69.38 86 SER A N 1
ATOM 625 C CA . SER A 1 86 ? -7.160 0.684 -11.250 1.00 69.38 86 SER A CA 1
ATOM 626 C C . SER A 1 86 ? -6.334 0.679 -9.970 1.00 69.38 86 SER A C 1
ATOM 628 O O . SER A 1 86 ? -6.854 0.715 -8.855 1.00 69.38 86 SER A O 1
ATOM 630 N N . GLN A 1 87 ? -5.018 0.718 -10.144 1.00 59.62 87 GLN A N 1
ATOM 631 C CA . GLN A 1 87 ? -4.033 0.837 -9.071 1.00 59.62 87 GLN A CA 1
ATOM 632 C C . GLN A 1 87 ? -4.219 2.109 -8.219 1.00 59.62 87 GLN A C 1
ATOM 634 O O . GLN A 1 87 ? -3.672 2.204 -7.123 1.00 59.62 87 GLN A O 1
ATOM 639 N N . ARG A 1 88 ? -5.010 3.079 -8.706 1.00 62.78 88 ARG A N 1
ATOM 640 C CA . ARG A 1 88 ? -5.395 4.302 -7.984 1.00 62.78 88 ARG A CA 1
ATOM 641 C C . ARG A 1 88 ? -6.668 4.167 -7.149 1.00 62.78 88 ARG A C 1
ATOM 643 O O . ARG A 1 88 ? -7.054 5.135 -6.494 1.00 62.78 88 ARG A O 1
ATOM 650 N N . ASN A 1 89 ? -7.320 3.006 -7.142 1.00 67.06 89 ASN A N 1
ATOM 651 C CA . ASN A 1 89 ? -8.468 2.791 -6.274 1.00 67.06 89 ASN A CA 1
ATOM 652 C C . ASN A 1 89 ? -8.029 2.867 -4.823 1.00 67.06 89 ASN A C 1
ATOM 654 O O . ASN A 1 89 ? -7.355 1.987 -4.289 1.00 67.06 89 ASN A O 1
ATOM 658 N N . THR A 1 90 ? -8.400 3.974 -4.200 1.00 77.25 90 THR A N 1
ATOM 659 C CA . THR A 1 90 ? -8.070 4.231 -2.815 1.00 77.25 90 THR A CA 1
ATOM 660 C C . THR A 1 90 ? -9.128 3.543 -1.969 1.00 77.25 90 THR A C 1
ATOM 662 O O . THR A 1 90 ? -10.312 3.859 -2.083 1.00 77.25 90 THR A O 1
ATOM 665 N N . ASN A 1 91 ? -8.713 2.573 -1.155 1.00 89.56 91 ASN A N 1
ATOM 666 C CA . ASN A 1 91 ? -9.607 1.904 -0.214 1.00 89.56 91 ASN A CA 1
ATOM 667 C C . ASN A 1 91 ? -10.271 2.960 0.671 1.00 89.56 91 ASN A C 1
ATOM 669 O O . ASN A 1 91 ? -9.566 3.710 1.344 1.00 89.56 91 ASN A O 1
ATOM 673 N N . ARG A 1 92 ? -11.605 3.016 0.689 1.00 94.75 92 ARG A N 1
ATOM 674 C CA . ARG A 1 92 ? -12.340 3.884 1.612 1.00 94.75 92 ARG A CA 1
ATOM 675 C C . ARG A 1 92 ? -12.782 3.066 2.814 1.00 94.75 92 ARG A C 1
ATOM 677 O O . ARG A 1 92 ? -13.614 2.170 2.689 1.00 94.75 92 ARG A O 1
ATOM 684 N N . TYR A 1 93 ? -12.227 3.393 3.973 1.00 96.50 93 TYR A N 1
ATOM 685 C CA . TYR A 1 93 ? -12.534 2.744 5.240 1.00 96.50 93 TYR A CA 1
ATOM 686 C C . TYR A 1 93 ? -13.635 3.514 5.972 1.00 96.50 93 TYR A C 1
ATOM 688 O O . TYR A 1 93 ? -13.534 4.725 6.174 1.00 96.50 93 TYR A O 1
ATOM 696 N N . LYS A 1 94 ? -14.676 2.794 6.386 1.00 96.12 94 LYS A N 1
ATOM 697 C CA . LYS A 1 94 ? -15.777 3.267 7.230 1.00 96.12 94 LYS A CA 1
ATOM 698 C C . LYS A 1 94 ? -15.746 2.504 8.550 1.00 96.12 94 LYS A C 1
ATOM 700 O O . LYS A 1 94 ? -15.555 1.292 8.540 1.00 96.12 94 LYS A O 1
ATOM 705 N N . PHE A 1 95 ? -15.940 3.196 9.666 1.00 95.94 95 PHE A N 1
ATOM 706 C CA . PHE A 1 95 ? -15.949 2.594 11.002 1.00 95.94 95 PHE A CA 1
ATOM 707 C C . PHE A 1 95 ? -17.385 2.415 11.477 1.00 95.94 95 PHE A C 1
ATOM 709 O O . PHE A 1 95 ? -18.182 3.348 11.365 1.00 95.94 95 PHE A O 1
ATOM 716 N N . ASP A 1 96 ? -17.707 1.240 12.010 1.00 94.94 96 ASP A N 1
ATOM 717 C CA . ASP A 1 96 ? -19.035 0.982 12.560 1.00 94.94 96 ASP A CA 1
ATOM 718 C C . ASP A 1 96 ? -19.108 1.412 14.032 1.00 94.94 96 ASP A C 1
ATOM 720 O O . ASP A 1 96 ? -18.864 0.635 14.955 1.00 94.94 96 ASP A O 1
ATOM 724 N N . LEU A 1 97 ? -19.412 2.694 14.247 1.00 91.62 97 LEU A N 1
ATOM 725 C CA . LEU A 1 97 ? -19.533 3.274 15.587 1.00 91.62 97 LEU A CA 1
ATOM 726 C C . LEU A 1 97 ? -20.788 2.795 16.334 1.00 91.62 97 LEU A C 1
ATOM 728 O O . LEU A 1 97 ? -20.874 3.009 17.540 1.00 91.62 97 LEU A O 1
ATOM 732 N N . SER A 1 98 ? -21.744 2.141 15.660 1.00 89.56 98 SER A N 1
ATOM 733 C CA . SER A 1 98 ? -22.966 1.640 16.308 1.00 89.56 98 SER A CA 1
ATOM 734 C C . SER A 1 98 ? -22.681 0.534 17.329 1.00 89.56 98 SER A C 1
ATOM 736 O O . SER A 1 98 ? -23.462 0.314 18.250 1.00 89.56 98 SER A O 1
ATOM 738 N N . ARG A 1 99 ? -21.517 -0.118 17.210 1.00 88.25 99 ARG A N 1
ATOM 739 C CA . ARG A 1 99 ? -21.050 -1.171 18.119 1.00 88.25 99 ARG A CA 1
ATOM 740 C C . ARG A 1 99 ? -20.544 -0.661 19.458 1.00 88.25 99 ARG A C 1
ATOM 742 O O . ARG A 1 99 ? -20.399 -1.449 20.390 1.00 88.25 99 ARG A O 1
ATOM 749 N N . ILE A 1 100 ? -20.305 0.642 19.572 1.00 89.81 100 ILE A N 1
ATOM 750 C CA . ILE A 1 100 ? -20.105 1.306 20.857 1.00 89.81 100 ILE A CA 1
ATOM 751 C C . ILE A 1 100 ? -21.499 1.492 21.463 1.00 89.81 100 ILE A C 1
ATOM 753 O O . ILE A 1 100 ? -21.990 2.611 21.604 1.00 89.81 100 ILE A O 1
ATOM 757 N N . ALA A 1 101 ? -22.200 0.395 21.751 1.00 74.44 101 ALA A N 1
ATOM 758 C CA . ALA A 1 101 ? -23.380 0.512 22.583 1.00 74.44 101 ALA A CA 1
ATOM 759 C C . ALA A 1 101 ? -22.903 1.153 23.893 1.00 74.44 101 ALA A C 1
ATOM 761 O O . ALA A 1 101 ? -21.878 0.710 24.430 1.00 74.44 101 ALA A O 1
ATOM 762 N N . PRO A 1 102 ? -23.572 2.205 24.397 1.00 65.94 102 PRO A N 1
ATOM 763 C CA . PRO A 1 102 ? -23.306 2.647 25.745 1.00 65.94 102 PRO A CA 1
ATOM 764 C C . PRO A 1 102 ? -23.570 1.418 26.601 1.00 65.94 102 PRO A C 1
ATOM 766 O O . PRO A 1 102 ? -24.702 0.943 26.688 1.00 65.94 102 PRO A O 1
ATOM 769 N N . VAL A 1 103 ? -22.509 0.853 27.174 1.00 58.31 103 VAL A N 1
ATOM 770 C CA . VAL A 1 103 ? -22.645 0.051 28.379 1.00 58.31 103 VAL A CA 1
ATOM 771 C C . VAL A 1 103 ? -23.270 1.037 29.341 1.00 58.31 103 VAL A C 1
ATOM 773 O O . VAL A 1 103 ? -22.581 1.886 29.900 1.00 58.31 103 VAL A O 1
ATOM 776 N N . SER A 1 104 ? -24.603 1.041 29.385 1.00 56.81 104 SER A N 1
ATOM 777 C CA . SER A 1 104 ? -25.356 1.725 30.410 1.00 56.81 104 SER A CA 1
ATOM 778 C C . SER A 1 104 ? -24.752 1.173 31.670 1.00 56.81 104 SER A C 1
ATOM 780 O O . SER A 1 104 ? -24.927 -0.015 31.952 1.00 56.81 104 SER A O 1
ATOM 782 N N . SER A 1 105 ? -23.930 1.998 32.318 1.00 53.41 105 SER A N 1
ATOM 783 C CA . SER A 1 105 ? -23.352 1.729 33.615 1.00 53.41 105 SER A CA 1
ATOM 784 C C . SER A 1 105 ? -24.535 1.519 34.535 1.00 53.41 105 SER A C 1
ATOM 786 O O . SER A 1 105 ? -25.049 2.444 35.154 1.00 53.41 105 SER A O 1
ATOM 788 N N . THR A 1 106 ? -25.033 0.292 34.533 1.00 47.72 106 THR A N 1
ATOM 789 C CA . THR A 1 106 ? -25.945 -0.217 35.523 1.00 47.72 106 THR A CA 1
ATOM 790 C C . THR A 1 106 ? -24.998 -0.446 36.669 1.00 47.72 106 THR A C 1
ATOM 792 O O . THR A 1 106 ? -24.409 -1.516 36.802 1.00 47.72 106 THR A O 1
ATOM 795 N N . SER A 1 107 ? -24.707 0.649 37.374 1.00 56.78 107 SER A N 1
ATOM 796 C CA . SER A 1 107 ? -24.084 0.593 38.678 1.00 56.78 107 SER A CA 1
ATOM 797 C C . SER A 1 107 ? -24.797 -0.542 39.401 1.00 56.78 107 SER A C 1
ATOM 799 O O . SER A 1 107 ? -26.034 -0.502 39.464 1.00 56.78 107 SER A O 1
ATOM 801 N N . PRO A 1 108 ? -24.079 -1.584 39.854 1.00 64.12 108 PRO A N 1
ATOM 802 C CA . PRO A 1 108 ? -24.673 -2.545 40.761 1.00 64.12 108 PRO A CA 1
ATOM 803 C C . PRO A 1 108 ? -25.377 -1.719 41.841 1.00 64.12 108 PRO A C 1
ATOM 805 O O . PRO A 1 108 ? -24.759 -0.757 42.319 1.00 64.12 108 PRO A O 1
ATOM 808 N N . PRO A 1 109 ? -26.666 -1.970 42.143 1.00 63.03 109 PRO A N 1
ATOM 809 C CA . PRO A 1 109 ? -27.309 -1.283 43.249 1.00 63.03 109 PRO A CA 1
ATOM 810 C C . PRO A 1 109 ? -26.367 -1.435 44.434 1.00 63.03 109 PRO A C 1
ATOM 812 O O . PRO A 1 109 ? -25.927 -2.548 44.720 1.00 63.03 109 PRO A O 1
ATOM 815 N N . ALA A 1 110 ? -25.961 -0.299 44.997 1.00 59.44 110 ALA A N 1
ATOM 816 C CA . ALA A 1 110 ? -25.063 -0.233 46.128 1.00 59.44 110 ALA A CA 1
ATOM 817 C C . ALA A 1 110 ? -25.732 -0.978 47.288 1.00 59.44 110 ALA A C 1
ATOM 819 O O . ALA A 1 110 ? -26.516 -0.408 48.038 1.00 59.44 110 ALA A O 1
ATOM 820 N N . GLY A 1 111 ? -25.495 -2.285 47.353 1.00 59.41 111 GLY A N 1
ATOM 821 C CA . GLY A 1 111 ? -25.659 -3.068 48.554 1.00 59.41 111 GLY A CA 1
ATOM 822 C C . GLY A 1 111 ? -24.533 -2.632 49.466 1.00 59.41 111 GLY A C 1
ATOM 823 O O . GLY A 1 111 ? -23.362 -2.850 49.159 1.00 59.41 111 GLY A O 1
ATOM 824 N N . GLU A 1 112 ? -24.905 -1.923 50.520 1.00 63.19 112 GLU A N 1
ATOM 825 C CA . GLU A 1 112 ? -24.064 -1.594 51.658 1.00 63.19 112 GLU A CA 1
ATOM 826 C C . GLU A 1 112 ? -23.620 -2.906 52.326 1.00 63.19 112 GLU A C 1
ATOM 828 O O . GLU A 1 112 ? -24.224 -3.357 53.291 1.00 63.19 112 GLU A O 1
ATOM 833 N N . GLU A 1 113 ? -22.601 -3.574 51.786 1.00 62.91 113 GLU A N 1
ATOM 834 C CA . GLU A 1 113 ? -21.925 -4.657 52.499 1.00 62.91 113 GLU A CA 1
ATOM 835 C C . GLU A 1 113 ? -20.686 -4.089 53.184 1.00 62.91 113 GLU A C 1
ATOM 837 O O . GLU A 1 113 ? -19.601 -3.953 52.616 1.00 62.91 113 GLU A O 1
ATOM 842 N N . ASP A 1 114 ? -20.928 -3.710 54.435 1.00 59.09 114 ASP A N 1
ATOM 843 C CA . ASP A 1 114 ? -19.963 -3.418 55.481 1.00 59.09 114 ASP A CA 1
ATOM 844 C C . ASP A 1 114 ? -19.002 -4.610 55.646 1.00 59.09 114 ASP A C 1
ATOM 846 O O . ASP A 1 114 ? -19.320 -5.617 56.275 1.00 59.09 114 ASP A O 1
ATOM 850 N N . CYS A 1 115 ? -17.831 -4.529 55.014 1.00 45.16 115 CYS A N 1
ATOM 851 C CA . CYS A 1 115 ? -16.770 -5.524 55.148 1.00 45.16 115 CYS A CA 1
ATOM 852 C C . CYS A 1 115 ? -15.590 -4.916 55.906 1.00 45.16 115 CYS A C 1
ATOM 854 O O . CYS A 1 115 ? -14.548 -4.588 55.337 1.00 45.16 115 CYS A O 1
ATOM 856 N N . THR A 1 116 ? -15.768 -4.792 57.220 1.00 56.75 116 THR A N 1
ATOM 857 C CA . THR A 1 116 ? -14.669 -4.620 58.169 1.00 56.75 116 THR A CA 1
ATOM 858 C C . THR A 1 116 ? -14.018 -5.987 58.384 1.00 56.75 116 THR A C 1
ATOM 860 O O . THR A 1 116 ? -14.475 -6.791 59.192 1.00 56.75 116 THR A O 1
ATOM 863 N N . GLY A 1 117 ? -12.981 -6.277 57.603 1.00 51.41 117 GLY A N 1
ATOM 864 C CA . GLY A 1 117 ? -12.169 -7.482 57.733 1.00 51.41 117 GLY A CA 1
ATOM 865 C C . GLY A 1 117 ? -10.706 -7.138 57.513 1.00 51.41 117 GLY A C 1
ATOM 866 O O . GLY A 1 117 ? -10.203 -7.223 56.394 1.00 51.41 117 GLY A O 1
ATOM 867 N N . GLU A 1 118 ? -10.037 -6.715 58.586 1.00 61.34 118 GLU A N 1
ATOM 868 C CA . GLU A 1 118 ? -8.594 -6.902 58.708 1.00 61.34 118 GLU A CA 1
ATOM 869 C C . GLU A 1 118 ? -8.277 -8.402 58.590 1.00 61.34 118 GLU A C 1
ATOM 871 O O . GLU A 1 118 ? -9.150 -9.235 58.812 1.00 61.34 118 GLU A O 1
ATOM 876 N N . GLU A 1 119 ? -7.038 -8.718 58.203 1.00 56.81 119 GLU A N 1
ATOM 877 C CA . GLU A 1 119 ? -6.217 -9.859 58.651 1.00 56.81 119 GLU A CA 1
ATOM 878 C C . GLU A 1 119 ? -5.377 -10.472 57.506 1.00 56.81 119 GLU A C 1
ATOM 880 O O . GLU A 1 119 ? -5.838 -11.221 56.648 1.00 56.81 119 GLU A O 1
ATOM 885 N N . ASN A 1 120 ? -4.073 -10.186 57.597 1.00 48.69 120 ASN A N 1
ATOM 886 C CA . ASN A 1 120 ? -2.953 -11.087 57.310 1.00 48.69 120 ASN A CA 1
ATOM 887 C C . ASN A 1 120 ? -2.624 -11.459 55.853 1.00 48.69 120 ASN A C 1
ATOM 889 O O . ASN A 1 120 ? -2.786 -12.590 55.392 1.00 48.69 120 ASN A O 1
ATOM 893 N N . PHE A 1 121 ? -1.918 -10.529 55.199 1.00 42.91 121 PHE A N 1
ATOM 894 C CA . PHE A 1 121 ? -0.951 -10.839 54.142 1.00 42.91 121 PHE A CA 1
ATOM 895 C C . PHE A 1 121 ? 0.201 -11.689 54.707 1.00 42.91 121 PHE A C 1
ATOM 897 O O . PHE A 1 121 ? 1.239 -11.177 55.128 1.00 42.91 121 PHE A O 1
ATOM 904 N N . THR A 1 122 ? 0.031 -13.011 54.695 1.00 48.88 122 THR A N 1
ATOM 905 C CA . THR A 1 122 ? 1.142 -13.943 54.907 1.00 48.88 122 THR A CA 1
ATOM 906 C C . THR A 1 122 ? 1.742 -14.307 53.554 1.00 48.88 122 THR A C 1
ATOM 908 O O . THR A 1 122 ? 1.061 -14.794 52.652 1.00 48.88 122 THR A O 1
ATOM 911 N N . ALA A 1 123 ? 3.036 -14.024 53.422 1.00 53.53 123 ALA A N 1
ATOM 912 C CA . ALA A 1 123 ? 3.877 -14.338 52.281 1.00 53.53 123 ALA A CA 1
ATOM 913 C C . ALA A 1 123 ? 3.720 -15.796 51.818 1.00 53.53 123 ALA A C 1
ATOM 915 O O . ALA A 1 123 ? 3.853 -16.729 52.608 1.00 53.53 123 ALA A O 1
ATOM 916 N N . GLY A 1 124 ? 3.488 -15.997 50.519 1.00 51.69 124 GLY A N 1
ATOM 917 C CA . GLY A 1 124 ? 3.371 -17.350 49.981 1.00 51.69 124 GLY A CA 1
ATOM 918 C C . GLY A 1 124 ? 3.027 -17.466 48.502 1.00 51.69 124 GLY A C 1
ATOM 919 O O . GLY A 1 124 ? 2.398 -18.449 48.121 1.00 51.69 124 GLY A O 1
ATOM 920 N N . VAL A 1 125 ? 3.431 -16.523 47.641 1.00 48.03 125 VAL A N 1
ATOM 921 C CA . VAL A 1 125 ? 3.395 -16.783 46.192 1.00 48.03 125 VAL A CA 1
ATOM 922 C C . VAL A 1 125 ? 4.562 -17.712 45.867 1.00 48.03 125 VAL A C 1
ATOM 924 O O . VAL A 1 125 ? 5.682 -17.279 45.603 1.00 48.03 125 VAL A O 1
ATOM 927 N N . LYS A 1 126 ? 4.300 -19.022 45.920 1.00 48.56 126 LYS A N 1
ATOM 928 C CA . LYS A 1 126 ? 5.141 -20.019 45.260 1.00 48.56 126 LYS A CA 1
ATOM 929 C C . LYS A 1 126 ? 5.087 -19.731 43.767 1.00 48.56 126 LYS A C 1
ATOM 931 O O . LYS A 1 126 ? 4.133 -20.076 43.079 1.00 48.56 126 LYS A O 1
ATOM 936 N N . GLN A 1 127 ? 6.134 -19.076 43.291 1.00 48.72 127 GLN A N 1
ATOM 937 C CA . GLN A 1 127 ? 6.460 -18.935 41.887 1.00 48.72 127 GLN A CA 1
ATOM 938 C C . GLN A 1 127 ? 6.796 -20.327 41.334 1.00 48.72 127 GLN A C 1
ATOM 940 O O . GLN A 1 127 ? 7.953 -20.726 41.256 1.00 48.72 127 GLN A O 1
ATOM 945 N N . THR A 1 128 ? 5.777 -21.104 40.973 1.00 42.50 128 THR A N 1
ATOM 946 C CA . THR A 1 128 ? 5.943 -22.269 40.104 1.00 42.50 128 THR A CA 1
ATOM 947 C C . THR A 1 128 ? 6.090 -21.760 38.680 1.00 42.50 128 THR A C 1
ATOM 949 O O . THR A 1 128 ? 5.146 -21.740 37.896 1.00 42.50 128 THR A O 1
ATOM 952 N N . SER A 1 129 ? 7.299 -21.315 38.344 1.00 53.16 129 SER A N 1
ATOM 953 C CA . SER A 1 129 ? 7.760 -21.391 36.967 1.00 53.16 129 SER A CA 1
ATOM 954 C C . SER A 1 129 ? 7.912 -22.876 36.646 1.00 53.16 129 SER A C 1
ATOM 956 O O . SER A 1 129 ? 8.970 -23.461 36.885 1.00 53.16 129 SER A O 1
ATOM 958 N N . GLU A 1 130 ? 6.847 -23.510 36.153 1.00 44.94 130 GLU A N 1
ATOM 959 C CA . GLU A 1 130 ? 7.029 -24.710 35.346 1.00 44.94 130 GLU A CA 1
ATOM 960 C C . GLU A 1 130 ? 7.930 -24.296 34.190 1.00 44.94 130 GLU A C 1
ATOM 962 O O . GLU A 1 130 ? 7.543 -23.542 33.295 1.00 44.94 130 GLU A O 1
ATOM 967 N N . GLY A 1 131 ? 9.193 -24.707 34.296 1.00 45.56 131 GLY A N 1
ATOM 968 C CA . GLY A 1 131 ? 10.167 -24.553 33.245 1.00 45.56 131 GLY A CA 1
ATOM 969 C C . GLY A 1 131 ? 9.585 -25.194 32.002 1.00 45.56 131 GLY A C 1
ATOM 970 O O . GLY A 1 131 ? 9.526 -26.419 31.897 1.00 45.56 131 GLY A O 1
ATOM 971 N N . VAL A 1 132 ? 9.153 -24.350 31.067 1.00 46.69 132 VAL A N 1
ATOM 972 C CA . VAL A 1 132 ? 8.967 -24.739 29.679 1.00 46.69 132 VAL A CA 1
ATOM 973 C C . VAL A 1 132 ? 10.304 -25.332 29.267 1.00 46.69 132 VAL A C 1
ATOM 975 O O . VAL A 1 132 ? 11.291 -24.618 29.079 1.00 46.69 132 VAL A O 1
ATOM 978 N N . LYS A 1 133 ? 10.358 -26.666 29.225 1.00 44.81 133 LYS A N 1
ATOM 979 C CA . LYS A 1 133 ? 11.460 -27.398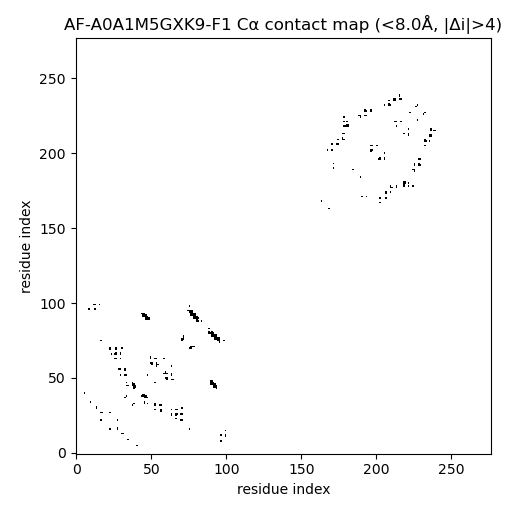 28.625 1.00 44.81 133 LYS A CA 1
ATOM 980 C C . LYS A 1 133 ? 11.497 -26.934 27.181 1.00 44.81 133 LYS A C 1
ATOM 982 O O . LYS A 1 133 ? 10.713 -27.394 26.357 1.00 44.81 133 LYS A O 1
ATOM 987 N N . TYR A 1 134 ? 12.407 -26.016 26.885 1.00 44.59 134 TYR A N 1
ATOM 988 C CA . TYR A 1 134 ? 12.943 -25.885 25.548 1.00 44.59 134 TYR A CA 1
ATOM 989 C C . TYR A 1 134 ? 13.626 -27.219 25.258 1.00 44.59 134 TYR A C 1
ATOM 991 O O . TYR A 1 134 ? 14.806 -27.413 25.537 1.00 44.59 134 TYR A O 1
ATOM 999 N N . THR A 1 135 ? 12.861 -28.185 24.754 1.00 54.91 135 THR A N 1
ATOM 1000 C CA . THR A 1 135 ? 13.446 -29.211 23.909 1.00 54.91 135 THR A CA 1
ATOM 1001 C C . THR A 1 135 ? 14.092 -28.430 22.787 1.00 54.91 135 THR A C 1
ATOM 1003 O O . THR A 1 135 ? 13.396 -27.753 22.029 1.00 54.91 135 THR A O 1
ATOM 1006 N N . ALA A 1 136 ? 15.423 -28.428 22.771 1.00 48.44 136 ALA A N 1
ATOM 1007 C CA . ALA A 1 136 ? 16.205 -27.966 21.648 1.00 48.44 136 ALA A CA 1
ATOM 1008 C C . ALA A 1 136 ? 15.628 -28.648 20.405 1.00 48.44 136 ALA A C 1
ATOM 1010 O O . ALA A 1 136 ? 15.873 -29.827 20.161 1.00 48.44 136 ALA A O 1
ATOM 1011 N N . HIS A 1 137 ? 14.774 -27.931 19.677 1.00 47.31 137 HIS A N 1
ATOM 1012 C CA . HIS A 1 137 ? 14.437 -28.324 18.332 1.00 47.31 137 HIS A CA 1
ATOM 1013 C C . HIS A 1 137 ? 15.751 -28.246 17.580 1.00 47.31 137 HIS A C 1
ATOM 1015 O O . HIS A 1 137 ? 16.381 -27.186 17.512 1.00 47.31 137 HIS A O 1
ATOM 1021 N N . GLU A 1 138 ? 16.179 -29.407 17.095 1.00 57.03 138 GLU A N 1
ATOM 1022 C CA . GLU A 1 138 ? 17.224 -29.523 16.100 1.00 57.03 138 GLU A CA 1
ATOM 1023 C C . GLU A 1 138 ? 17.047 -28.409 15.058 1.00 57.03 138 GLU A C 1
ATOM 1025 O O . GLU A 1 138 ? 15.908 -28.108 14.672 1.00 57.03 138 GLU A O 1
ATOM 1030 N N . PRO A 1 139 ? 18.140 -27.770 14.608 1.00 60.28 139 PRO A N 1
ATOM 1031 C CA . PRO A 1 139 ? 18.058 -26.788 13.544 1.00 60.28 139 PRO A CA 1
ATOM 1032 C C . PRO A 1 139 ? 17.311 -27.429 12.379 1.00 60.28 139 PRO A C 1
ATOM 1034 O O . PRO A 1 139 ? 17.730 -28.470 11.872 1.00 60.28 139 PRO A O 1
ATOM 1037 N N . PHE A 1 140 ? 16.181 -26.822 12.008 1.00 44.31 140 PHE A N 1
ATOM 1038 C CA . PHE A 1 140 ? 15.373 -27.211 10.862 1.00 44.31 140 PHE A CA 1
ATOM 1039 C C . PHE A 1 140 ? 16.305 -27.401 9.662 1.00 44.31 140 PHE A C 1
ATOM 1041 O O . PHE A 1 140 ? 16.741 -26.441 9.024 1.00 44.31 140 PHE A O 1
ATOM 1048 N N . LYS A 1 141 ? 16.615 -28.663 9.357 1.00 49.41 141 LYS A N 1
ATOM 1049 C CA . LYS A 1 141 ? 17.077 -29.061 8.039 1.00 49.41 141 LYS A CA 1
ATOM 1050 C C . LYS A 1 141 ? 15.926 -28.700 7.118 1.00 49.41 141 LYS A C 1
ATOM 1052 O O . LYS A 1 141 ? 14.861 -29.308 7.199 1.00 49.41 141 LYS A O 1
ATOM 1057 N N . ASN A 1 142 ? 16.123 -27.660 6.312 1.00 51.38 142 ASN A N 1
ATOM 1058 C CA . ASN A 1 142 ? 15.267 -27.375 5.171 1.00 51.38 142 ASN A CA 1
ATOM 1059 C C . ASN A 1 142 ? 15.005 -28.704 4.450 1.00 51.38 142 ASN A C 1
ATOM 1061 O O . ASN A 1 142 ? 15.975 -29.309 3.984 1.00 51.38 142 ASN A O 1
ATOM 1065 N N . PRO A 1 143 ? 13.754 -29.188 4.348 1.00 53.69 143 PRO A N 1
ATOM 1066 C CA . PRO A 1 143 ? 13.462 -30.192 3.354 1.00 53.69 143 PRO A CA 1
ATOM 1067 C C . PRO A 1 143 ? 13.722 -29.520 2.012 1.00 53.69 143 PRO A C 1
ATOM 1069 O O . PRO A 1 143 ? 13.031 -28.578 1.614 1.00 53.69 143 PRO A O 1
ATOM 1072 N N . SER A 1 144 ? 14.802 -29.967 1.376 1.00 49.84 144 SER A N 1
ATOM 1073 C CA . SER A 1 144 ? 15.100 -29.701 -0.017 1.00 49.84 144 SER A CA 1
ATOM 1074 C C . SER A 1 144 ? 13.808 -29.768 -0.824 1.00 49.84 144 SER A C 1
ATOM 1076 O O . SER A 1 144 ? 13.045 -30.729 -0.675 1.00 49.84 144 SER A O 1
ATOM 1078 N N . PRO A 1 145 ? 13.548 -28.790 -1.699 1.00 51.03 145 PRO A N 1
ATOM 1079 C CA . PRO A 1 145 ? 12.579 -28.974 -2.751 1.00 51.03 145 PRO A CA 1
ATOM 1080 C C . PRO A 1 145 ? 13.116 -30.092 -3.647 1.00 51.03 145 PRO A C 1
ATOM 1082 O O . PRO A 1 145 ? 13.992 -29.873 -4.478 1.00 51.03 145 PRO A O 1
ATOM 1085 N N . LEU A 1 146 ? 12.601 -31.301 -3.430 1.00 50.97 146 LEU A N 1
ATOM 1086 C CA . LEU A 1 146 ? 12.620 -32.409 -4.372 1.00 50.97 146 LEU A CA 1
ATOM 1087 C C . LEU A 1 146 ? 11.750 -31.994 -5.573 1.00 50.97 146 LEU A C 1
ATOM 1089 O O . LEU A 1 146 ? 10.609 -32.422 -5.713 1.00 50.97 146 LEU A O 1
ATOM 1093 N N . TRP A 1 147 ? 12.261 -31.071 -6.384 1.00 52.28 147 TRP A N 1
ATOM 1094 C CA . TRP A 1 147 ? 11.800 -30.850 -7.747 1.00 52.28 147 TRP A CA 1
ATOM 1095 C C . TRP A 1 147 ? 12.822 -31.501 -8.658 1.00 52.28 147 TRP A C 1
ATOM 1097 O O . TRP A 1 147 ? 14.023 -31.306 -8.490 1.00 52.28 147 TRP A O 1
ATOM 1107 N N . GLY A 1 148 ? 12.292 -32.347 -9.534 1.00 42.56 148 GLY A N 1
ATOM 1108 C CA . GLY A 1 148 ? 13.015 -33.386 -10.235 1.00 42.56 148 GLY A CA 1
ATOM 1109 C C . GLY A 1 148 ? 14.265 -32.919 -10.959 1.00 42.56 148 GLY A C 1
ATOM 1110 O O . GLY A 1 148 ? 14.333 -31.831 -11.533 1.00 42.56 148 GLY A O 1
ATOM 1111 N N . GLU A 1 149 ? 15.219 -33.836 -10.948 1.00 42.09 149 GLU A N 1
ATOM 1112 C CA . GLU A 1 149 ? 16.347 -33.921 -11.853 1.00 42.09 149 GLU A CA 1
ATOM 1113 C C . GLU A 1 149 ? 15.805 -34.004 -13.288 1.00 42.09 149 GLU A C 1
ATOM 1115 O O . GLU A 1 149 ? 15.485 -35.062 -13.820 1.00 42.09 149 GLU A O 1
ATOM 1120 N N . GLY A 1 150 ? 15.605 -32.832 -13.888 1.00 46.22 150 GLY A N 1
ATOM 1121 C CA . GLY A 1 150 ? 15.684 -32.633 -15.324 1.00 46.22 150 GLY A CA 1
ATOM 1122 C C . GLY A 1 150 ? 17.124 -32.267 -15.637 1.00 46.22 150 GLY A C 1
ATOM 1123 O O . GLY A 1 150 ? 17.480 -31.092 -15.647 1.00 46.22 150 GLY A O 1
ATOM 1124 N N . GLU A 1 151 ? 17.935 -33.304 -15.798 1.00 48.19 151 GLU A N 1
ATOM 1125 C CA . GLU A 1 151 ? 19.320 -33.288 -16.252 1.00 48.19 151 GLU A CA 1
ATOM 1126 C C . GLU A 1 151 ? 19.415 -32.497 -17.566 1.00 48.19 151 GLU A C 1
ATOM 1128 O O . GLU A 1 151 ? 18.895 -32.883 -18.612 1.00 48.19 151 GLU A O 1
ATOM 1133 N N . GLY A 1 152 ? 20.006 -31.313 -17.461 1.00 47.25 152 GLY A N 1
ATOM 1134 C CA . GLY A 1 152 ? 20.233 -30.370 -18.544 1.00 47.25 152 GLY A CA 1
ATOM 1135 C C . GLY A 1 152 ? 21.508 -29.612 -18.228 1.00 47.25 152 GLY A C 1
ATOM 1136 O O . GLY A 1 152 ? 21.473 -28.443 -17.845 1.00 47.25 152 GLY A O 1
ATOM 1137 N N . ASP A 1 153 ? 22.622 -30.332 -18.310 1.00 44.97 153 ASP A N 1
ATOM 1138 C CA . ASP A 1 153 ? 23.977 -29.832 -18.136 1.00 44.97 153 ASP A CA 1
ATOM 1139 C C . ASP A 1 153 ? 24.257 -28.628 -19.041 1.00 44.97 153 ASP A C 1
ATOM 1141 O O . ASP A 1 153 ? 24.554 -28.743 -20.228 1.00 44.97 153 ASP A O 1
ATOM 1145 N N . ALA A 1 154 ? 24.219 -27.444 -18.439 1.00 48.12 154 ALA A N 1
ATOM 1146 C CA . ALA A 1 154 ? 24.945 -26.271 -18.900 1.00 48.12 154 ALA A CA 1
ATOM 1147 C C . ALA A 1 154 ? 25.403 -25.483 -17.669 1.00 48.12 154 ALA A C 1
ATOM 1149 O O . ALA A 1 154 ? 24.938 -24.382 -17.371 1.00 48.12 154 ALA A O 1
ATOM 1150 N N . ALA A 1 155 ? 26.322 -26.095 -16.919 1.00 47.81 155 ALA A N 1
ATOM 1151 C CA . ALA A 1 155 ? 27.068 -25.469 -15.840 1.00 47.81 155 ALA A CA 1
ATOM 1152 C C . ALA A 1 155 ? 27.958 -24.336 -16.388 1.00 47.81 155 ALA A C 1
ATOM 1154 O O . ALA A 1 155 ? 29.161 -24.493 -16.604 1.00 47.81 155 ALA A O 1
ATOM 1155 N N . ALA A 1 156 ? 27.364 -23.161 -16.597 1.00 45.75 156 ALA A N 1
ATOM 1156 C CA . ALA A 1 156 ? 28.100 -21.918 -16.744 1.00 45.75 156 ALA A CA 1
ATOM 1157 C C . ALA A 1 156 ? 28.596 -21.480 -15.358 1.00 45.75 156 ALA A C 1
ATOM 1159 O O . ALA A 1 156 ? 27.838 -21.053 -14.486 1.00 45.75 156 ALA A O 1
ATOM 1160 N N . ARG A 1 157 ? 29.903 -21.643 -15.165 1.00 45.53 157 ARG A N 1
ATOM 1161 C CA . ARG A 1 157 ? 30.705 -21.190 -14.027 1.00 45.53 157 ARG A CA 1
ATOM 1162 C C . ARG A 1 157 ? 30.335 -19.749 -13.636 1.00 45.53 157 ARG A C 1
ATOM 1164 O O . ARG A 1 157 ? 30.680 -18.814 -14.353 1.00 45.53 157 ARG A O 1
ATOM 1171 N N . ARG A 1 158 ? 29.676 -19.548 -12.488 1.00 46.56 158 ARG A N 1
ATOM 1172 C CA . ARG A 1 158 ? 29.582 -18.216 -11.865 1.00 46.56 158 ARG A CA 1
ATOM 1173 C C . ARG A 1 158 ? 30.950 -17.847 -11.299 1.00 46.56 158 ARG A C 1
ATOM 1175 O O . ARG A 1 158 ? 31.399 -18.452 -10.329 1.00 46.56 158 ARG A O 1
ATOM 1182 N N . ALA A 1 159 ? 31.602 -16.879 -11.936 1.00 44.25 159 ALA A N 1
ATOM 1183 C CA . ALA A 1 159 ? 32.771 -16.199 -11.394 1.00 44.25 159 ALA A CA 1
ATOM 1184 C C . ALA A 1 159 ? 32.399 -15.406 -10.116 1.00 44.25 159 ALA A C 1
ATOM 1186 O O . ALA A 1 159 ? 31.242 -14.993 -9.980 1.00 44.25 159 ALA A O 1
ATOM 1187 N N . PRO A 1 160 ? 33.346 -15.218 -9.177 1.00 58.94 160 PRO A N 1
ATOM 1188 C CA . PRO A 1 160 ? 33.130 -14.489 -7.931 1.00 58.94 160 PRO A CA 1
ATOM 1189 C C . PRO A 1 160 ? 33.156 -12.970 -8.159 1.00 58.94 160 PRO A C 1
ATOM 1191 O O . PRO A 1 160 ? 33.834 -12.508 -9.072 1.00 58.94 160 PRO A O 1
ATOM 1194 N N . ASP A 1 161 ? 32.410 -12.244 -7.316 1.00 55.75 161 ASP A N 1
ATOM 1195 C CA . ASP A 1 161 ? 32.389 -10.783 -7.098 1.00 55.75 161 ASP A CA 1
ATOM 1196 C C . ASP A 1 161 ? 33.302 -9.955 -8.020 1.00 55.75 161 ASP A C 1
ATOM 1198 O O . ASP A 1 161 ? 34.417 -9.562 -7.672 1.00 55.75 161 ASP A O 1
ATOM 1202 N N . GLY A 1 162 ? 32.799 -9.676 -9.222 1.00 50.56 162 GLY A N 1
ATOM 1203 C CA . GLY A 1 162 ? 33.346 -8.643 -10.084 1.00 50.56 162 GLY A CA 1
ATOM 1204 C C . GLY A 1 162 ? 32.723 -7.314 -9.691 1.00 50.56 162 GLY A C 1
ATOM 1205 O O . GLY A 1 162 ? 31.510 -7.145 -9.811 1.00 50.56 162 GLY A O 1
ATOM 1206 N N . ALA A 1 163 ? 33.545 -6.365 -9.243 1.00 56.91 163 ALA A N 1
ATOM 1207 C CA . ALA A 1 163 ? 33.169 -4.959 -9.293 1.00 56.91 163 ALA A CA 1
ATOM 1208 C C . ALA A 1 163 ? 32.592 -4.649 -10.691 1.00 56.91 163 ALA A C 1
ATOM 1210 O O . ALA A 1 163 ? 33.104 -5.214 -11.666 1.00 56.91 163 ALA A O 1
ATOM 1211 N N . PRO A 1 164 ? 31.552 -3.797 -10.805 1.00 61.59 164 PRO A N 1
ATOM 1212 C CA . PRO A 1 164 ? 31.015 -3.399 -12.100 1.00 61.59 164 PRO A CA 1
ATOM 1213 C C . PRO A 1 164 ? 32.183 -2.983 -12.985 1.00 61.59 164 PRO A C 1
ATOM 1215 O O . PRO A 1 164 ? 32.961 -2.105 -12.599 1.00 61.59 164 PRO A O 1
ATOM 1218 N N . GLN A 1 165 ? 32.369 -3.665 -14.116 1.00 75.56 165 GLN A N 1
ATOM 1219 C CA . GLN A 1 165 ? 33.412 -3.266 -15.051 1.00 75.56 165 GLN A CA 1
ATOM 1220 C C . GLN A 1 165 ? 33.128 -1.807 -15.409 1.00 75.56 165 GLN A C 1
ATOM 1222 O O . GLN A 1 165 ? 31.984 -1.471 -15.703 1.00 75.56 165 GLN A O 1
ATOM 1227 N N . GLU A 1 166 ? 34.129 -0.926 -15.356 1.00 85.38 166 GLU A N 1
ATOM 1228 C CA . GLU A 1 166 ? 33.941 0.523 -15.561 1.00 85.38 166 GLU A CA 1
ATOM 1229 C C . GLU A 1 166 ? 33.150 0.846 -16.847 1.00 85.38 166 GLU A C 1
ATOM 1231 O O . GLU A 1 166 ? 32.415 1.831 -16.909 1.00 85.38 166 GLU A O 1
ATOM 1236 N N . GLY A 1 167 ? 33.221 -0.037 -17.851 1.00 88.69 167 GLY A N 1
ATOM 1237 C CA . GLY A 1 167 ? 32.419 0.036 -19.072 1.00 88.69 167 GLY A CA 1
ATOM 1238 C C . GLY A 1 167 ? 30.900 -0.104 -18.877 1.00 88.69 167 GLY A C 1
ATOM 1239 O O . GLY A 1 167 ? 30.144 0.534 -19.605 1.00 88.69 167 GLY A O 1
ATOM 1240 N N . GLU A 1 168 ? 30.426 -0.880 -17.902 1.00 90.62 168 GLU A N 1
ATOM 1241 C CA . GLU A 1 168 ? 28.993 -1.060 -17.622 1.00 90.62 168 GLU A CA 1
ATOM 1242 C C . GLU A 1 168 ? 28.374 0.188 -16.988 1.00 90.62 168 GLU A C 1
ATOM 1244 O O . GLU A 1 168 ? 27.259 0.577 -17.339 1.00 90.62 168 GLU A O 1
ATOM 1249 N N . GLU A 1 169 ? 29.104 0.858 -16.094 1.00 92.69 169 GLU A N 1
ATOM 1250 C CA . GLU A 1 169 ? 28.626 2.097 -15.475 1.00 92.69 169 GLU A CA 1
ATOM 1251 C C . GLU A 1 169 ? 28.591 3.246 -16.493 1.00 92.69 169 GLU A C 1
ATOM 1253 O O . GLU A 1 169 ? 27.634 4.024 -16.523 1.00 92.69 169 GLU A O 1
ATOM 1258 N N . LEU A 1 170 ? 29.581 3.308 -17.393 1.00 95.25 170 LEU A N 1
ATOM 1259 C CA . LEU A 1 170 ? 29.569 4.235 -18.527 1.00 95.25 170 LEU A CA 1
ATOM 1260 C C . LEU A 1 170 ? 28.387 3.958 -19.465 1.00 95.25 170 LEU A C 1
ATOM 1262 O O . LEU A 1 170 ? 27.675 4.893 -19.832 1.00 95.25 170 LEU A O 1
ATOM 1266 N N . ALA A 1 171 ? 28.125 2.688 -19.790 1.00 96.44 171 ALA A N 1
ATOM 1267 C CA . ALA A 1 171 ? 26.983 2.297 -20.613 1.00 96.44 171 ALA A CA 1
ATOM 1268 C C . ALA A 1 171 ? 25.646 2.671 -19.956 1.00 96.44 171 ALA A C 1
ATOM 1270 O O . ALA A 1 171 ? 24.747 3.194 -20.615 1.00 96.44 171 ALA A O 1
ATOM 1271 N N . TRP A 1 172 ? 25.510 2.453 -18.647 1.00 96.44 172 TRP A N 1
ATOM 1272 C CA . TRP A 1 172 ? 24.318 2.856 -17.906 1.00 96.44 172 TRP A CA 1
ATOM 1273 C C . TRP A 1 172 ? 24.118 4.373 -17.917 1.00 96.44 172 TRP A C 1
ATOM 1275 O O . TRP A 1 172 ? 23.014 4.851 -18.197 1.00 96.44 172 TRP A O 1
ATOM 1285 N N . SER A 1 173 ? 25.178 5.133 -17.640 1.00 96.31 173 SER A N 1
ATOM 1286 C CA . SER A 1 173 ? 25.147 6.595 -17.682 1.00 96.31 173 SER A CA 1
ATOM 1287 C C . SER A 1 173 ? 24.691 7.083 -19.060 1.00 96.31 173 SER A C 1
ATOM 1289 O O . SER A 1 173 ? 23.739 7.861 -19.163 1.00 96.31 173 SER A O 1
ATOM 1291 N N . GLU A 1 174 ? 25.267 6.518 -20.123 1.00 97.12 174 GLU A N 1
ATOM 1292 C CA . GLU A 1 174 ? 24.934 6.843 -21.505 1.00 97.12 174 GLU A CA 1
ATOM 1293 C C . GLU A 1 174 ? 23.464 6.544 -21.854 1.00 97.12 174 GLU A C 1
ATOM 1295 O O . GLU A 1 174 ? 22.771 7.382 -22.449 1.00 97.12 174 GLU A O 1
ATOM 1300 N N . PHE A 1 175 ? 22.972 5.367 -21.462 1.00 97.31 175 PHE A N 1
ATOM 1301 C CA . PHE A 1 175 ? 21.577 4.976 -21.645 1.00 97.31 175 PHE A CA 1
ATOM 1302 C C . PHE A 1 175 ? 20.633 5.913 -20.884 1.00 97.31 175 PHE A C 1
ATOM 1304 O O . PHE A 1 175 ? 19.688 6.449 -21.466 1.00 97.31 175 PHE A O 1
ATOM 1311 N N . SER A 1 176 ? 20.906 6.161 -19.601 1.00 96.00 176 SER A N 1
ATOM 1312 C CA . SER A 1 176 ? 20.057 6.983 -18.733 1.00 96.00 176 SER A CA 1
ATOM 1313 C C . SER A 1 176 ? 19.965 8.440 -19.198 1.00 96.00 176 SER A C 1
ATOM 1315 O O . SER A 1 176 ? 18.901 9.054 -19.102 1.00 96.00 176 SER A O 1
ATOM 1317 N N . GLN A 1 177 ? 21.045 8.980 -19.771 1.00 95.31 177 GLN A N 1
ATOM 1318 C CA . GLN A 1 177 ? 21.069 10.327 -20.334 1.00 95.31 177 GLN A CA 1
ATOM 1319 C C . GLN A 1 177 ? 20.191 10.442 -21.586 1.00 95.31 177 GLN A C 1
ATOM 1321 O O . GLN A 1 177 ? 19.514 11.452 -21.768 1.00 95.31 177 GLN A O 1
ATOM 1326 N N . ARG A 1 178 ? 20.173 9.414 -22.443 1.00 94.88 178 ARG A N 1
ATOM 1327 C CA . ARG A 1 178 ? 19.346 9.402 -23.662 1.00 94.88 178 ARG A CA 1
ATOM 1328 C C . ARG A 1 178 ? 17.886 9.063 -23.388 1.00 94.88 178 ARG A C 1
ATOM 1330 O O . ARG A 1 178 ? 17.006 9.543 -24.097 1.00 94.88 178 ARG A O 1
ATOM 1337 N N . TRP A 1 179 ? 17.613 8.264 -22.361 1.00 94.69 179 TRP A N 1
ATOM 1338 C CA . TRP A 1 179 ? 16.271 7.772 -22.047 1.00 94.69 179 TRP A CA 1
ATOM 1339 C C . TRP A 1 179 ? 15.516 8.638 -21.025 1.00 94.69 179 TRP A C 1
ATOM 1341 O O . TRP A 1 179 ? 14.811 8.129 -20.152 1.00 94.69 179 TRP A O 1
ATOM 1351 N N . GLN A 1 180 ? 15.637 9.965 -21.129 1.00 92.69 180 GLN A N 1
ATOM 1352 C CA . GLN A 1 180 ? 14.970 10.913 -20.228 1.00 92.69 180 GLN A CA 1
ATOM 1353 C C . GLN A 1 180 ? 13.518 11.165 -20.637 1.00 92.69 180 GLN A C 1
ATOM 1355 O O . GLN A 1 180 ? 13.202 12.063 -21.416 1.00 92.69 180 GLN A O 1
ATOM 1360 N N . ARG A 1 181 ? 12.597 10.378 -20.085 1.00 91.06 181 ARG A N 1
ATOM 1361 C CA . ARG A 1 181 ? 11.157 10.587 -20.273 1.00 91.06 181 ARG A CA 1
ATOM 1362 C C . ARG A 1 181 ? 10.654 11.658 -19.303 1.00 91.06 181 ARG A C 1
ATOM 1364 O O . ARG A 1 181 ? 11.121 11.762 -18.176 1.00 91.06 181 ARG A O 1
ATOM 1371 N N . GLY A 1 182 ? 9.639 12.425 -19.705 1.00 86.62 182 GLY A N 1
ATOM 1372 C CA . GLY A 1 182 ? 9.017 13.456 -18.852 1.00 86.62 182 GLY A CA 1
ATOM 1373 C C . GLY A 1 182 ? 8.246 12.918 -17.632 1.00 86.62 182 GLY A C 1
ATOM 1374 O O . GLY A 1 182 ? 7.631 13.690 -16.900 1.00 86.62 182 GLY A O 1
ATOM 1375 N N . HIS A 1 183 ? 8.245 11.602 -17.414 1.00 85.56 183 HIS A N 1
ATOM 1376 C CA . HIS A 1 183 ? 7.617 10.944 -16.274 1.00 85.56 183 HIS A CA 1
ATOM 1377 C C . HIS A 1 183 ? 8.677 10.187 -15.478 1.00 85.56 183 HIS A C 1
ATOM 1379 O O . HIS A 1 183 ? 9.560 9.568 -16.063 1.00 85.56 183 HIS A O 1
ATOM 1385 N N . ALA A 1 184 ? 8.569 10.223 -14.149 1.00 83.88 184 ALA A N 1
ATOM 1386 C CA . ALA A 1 184 ? 9.485 9.505 -13.274 1.00 83.88 184 ALA A CA 1
ATOM 1387 C C . ALA A 1 184 ? 9.316 7.986 -13.443 1.00 83.88 184 ALA A C 1
ATOM 1389 O O . ALA A 1 184 ? 8.268 7.433 -13.100 1.00 83.88 184 ALA A O 1
ATOM 1390 N N . ASP A 1 185 ? 10.357 7.330 -13.950 1.00 92.12 185 ASP A N 1
ATOM 1391 C CA . ASP A 1 185 ? 10.501 5.877 -13.947 1.00 92.12 185 ASP A CA 1
ATOM 1392 C C . ASP A 1 185 ? 11.228 5.431 -12.658 1.00 92.12 185 ASP A C 1
ATOM 1394 O O . ASP A 1 185 ? 11.955 6.204 -12.037 1.00 92.12 185 ASP A O 1
ATOM 1398 N N . ASP A 1 186 ? 11.008 4.189 -12.217 1.00 94.44 186 ASP A N 1
ATOM 1399 C CA . ASP A 1 186 ? 11.663 3.613 -11.030 1.00 94.44 186 ASP A CA 1
ATOM 1400 C C . ASP A 1 186 ? 13.113 3.215 -11.382 1.00 94.44 186 ASP A C 1
ATOM 1402 O O . ASP A 1 186 ? 13.306 2.188 -12.047 1.00 94.44 186 ASP A O 1
ATOM 1406 N N . PRO A 1 187 ? 14.140 3.991 -10.973 1.00 93.25 187 PRO A N 1
ATOM 1407 C CA . PRO A 1 187 ? 15.502 3.838 -11.487 1.00 93.25 187 PRO A CA 1
ATOM 1408 C C . PRO A 1 187 ? 16.105 2.473 -11.146 1.00 93.25 187 PRO A C 1
ATOM 1410 O O . PRO A 1 187 ? 16.883 1.933 -11.927 1.00 93.25 187 PRO A O 1
ATOM 1413 N N . VAL A 1 188 ? 15.690 1.866 -10.028 1.00 94.25 188 VAL A N 1
ATOM 1414 C CA . VAL A 1 188 ? 16.166 0.545 -9.596 1.00 94.25 188 VAL A CA 1
ATOM 1415 C C . VAL A 1 188 ? 15.670 -0.547 -10.542 1.00 94.25 188 VAL A C 1
ATOM 1417 O O . VAL A 1 188 ? 16.414 -1.459 -10.898 1.00 94.25 188 VAL A O 1
ATOM 1420 N N . LYS A 1 189 ? 14.411 -0.457 -10.986 1.00 95.94 189 LYS A N 1
ATOM 1421 C CA . LYS A 1 189 ? 13.848 -1.423 -11.941 1.00 95.94 189 LYS A CA 1
ATOM 1422 C C . LYS A 1 189 ? 14.436 -1.257 -13.328 1.00 95.94 189 LYS A C 1
ATOM 1424 O O . LYS A 1 189 ? 14.689 -2.262 -13.987 1.00 95.94 189 LYS A O 1
ATOM 1429 N N . VAL A 1 190 ? 14.643 -0.014 -13.758 1.00 97.12 190 VAL A N 1
ATOM 1430 C CA . VAL A 1 190 ? 15.249 0.269 -15.060 1.00 97.12 190 VAL A CA 1
ATOM 1431 C C . VAL A 1 190 ? 16.688 -0.234 -15.091 1.00 97.12 190 VAL A C 1
ATOM 1433 O O . VAL A 1 190 ? 17.034 -0.946 -16.028 1.00 97.12 190 VAL A O 1
ATOM 1436 N N . ARG A 1 191 ? 17.479 0.029 -14.040 1.00 96.62 191 ARG A N 1
ATOM 1437 C CA . ARG A 1 191 ? 18.852 -0.480 -13.922 1.00 96.62 191 ARG A CA 1
ATOM 1438 C C . ARG A 1 191 ? 18.891 -2.001 -13.993 1.00 96.62 191 ARG A C 1
ATOM 1440 O O . ARG A 1 191 ? 19.555 -2.552 -14.856 1.00 96.62 191 ARG A O 1
ATOM 1447 N N . LYS A 1 192 ? 18.071 -2.682 -13.188 1.00 96.44 192 LYS A N 1
ATOM 1448 C CA . LYS A 1 192 ? 18.002 -4.150 -13.201 1.00 96.44 192 LYS A CA 1
ATOM 1449 C C . LYS A 1 192 ? 17.621 -4.726 -14.573 1.00 96.44 192 LYS A C 1
ATOM 1451 O O . LYS A 1 192 ? 18.151 -5.758 -14.972 1.00 96.44 192 LYS A O 1
ATOM 1456 N N . ALA A 1 193 ? 16.670 -4.102 -15.271 1.00 97.44 193 ALA A N 1
ATOM 1457 C CA . ALA A 1 193 ? 16.280 -4.531 -16.613 1.00 97.44 193 ALA A CA 1
ATOM 1458 C C . ALA A 1 193 ? 17.403 -4.294 -17.636 1.00 97.44 193 ALA A C 1
ATOM 1460 O O . ALA A 1 193 ? 17.585 -5.106 -18.539 1.00 97.44 193 ALA A O 1
ATOM 1461 N N . PHE A 1 194 ? 18.157 -3.206 -17.478 1.00 97.50 194 PHE A N 1
ATOM 1462 C CA . PHE A 1 194 ? 19.289 -2.864 -18.330 1.00 97.50 194 PHE A CA 1
ATOM 1463 C C . PHE A 1 194 ? 20.443 -3.848 -18.143 1.00 97.50 194 PHE A C 1
ATOM 1465 O O . PHE A 1 194 ? 20.899 -4.418 -19.127 1.00 97.50 194 PHE A O 1
ATOM 1472 N N . ASP A 1 195 ? 20.825 -4.135 -16.896 1.00 96.12 195 ASP A N 1
ATOM 1473 C CA . ASP A 1 195 ? 21.866 -5.118 -16.576 1.00 96.12 195 ASP A CA 1
ATOM 1474 C C . ASP A 1 195 ? 21.506 -6.502 -17.157 1.00 96.12 195 ASP A C 1
ATOM 1476 O O . ASP A 1 195 ? 22.346 -7.179 -17.746 1.00 96.12 195 ASP A O 1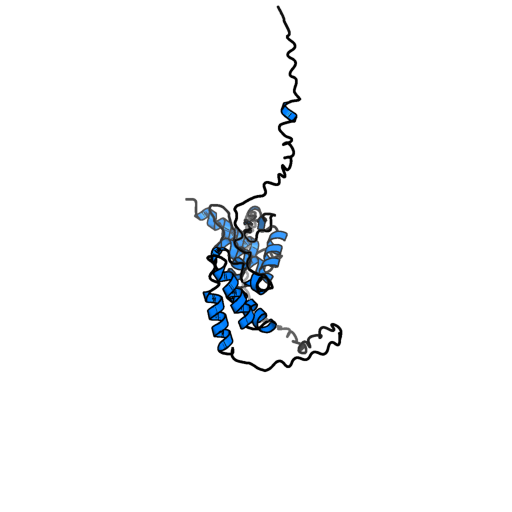
ATOM 1480 N N . GLY A 1 196 ? 20.228 -6.901 -17.072 1.00 95.56 196 GLY A N 1
ATOM 1481 C CA . GLY A 1 196 ? 19.734 -8.135 -17.692 1.00 95.56 196 GLY A CA 1
ATOM 1482 C C . GLY A 1 196 ? 19.845 -8.138 -19.221 1.00 95.56 196 GLY A C 1
ATOM 1483 O O . GLY A 1 196 ? 20.287 -9.126 -19.801 1.00 95.56 196 GLY A O 1
ATOM 1484 N N . ALA A 1 197 ? 19.492 -7.029 -19.876 1.00 96.81 197 ALA A N 1
ATOM 1485 C CA . ALA A 1 197 ? 19.591 -6.899 -21.329 1.00 96.81 197 ALA A CA 1
ATOM 1486 C C . ALA A 1 197 ? 21.051 -6.885 -21.819 1.00 96.81 197 ALA A C 1
ATOM 1488 O O . ALA A 1 197 ? 21.352 -7.486 -22.849 1.00 96.81 197 ALA A O 1
ATOM 1489 N N . ILE A 1 198 ? 21.965 -6.252 -21.070 1.00 96.75 198 ILE A N 1
ATOM 1490 C CA . ILE A 1 198 ? 23.409 -6.285 -21.348 1.00 96.75 198 ILE A CA 1
ATOM 1491 C C . ILE A 1 198 ? 23.961 -7.697 -21.197 1.00 96.75 198 ILE A C 1
ATOM 1493 O O . ILE A 1 198 ? 24.709 -8.140 -22.064 1.00 96.75 198 ILE A O 1
ATOM 1497 N N . ALA A 1 199 ? 23.590 -8.413 -20.135 1.00 94.62 199 ALA A N 1
ATOM 1498 C CA . ALA A 1 199 ? 24.067 -9.774 -19.917 1.00 94.62 199 ALA A CA 1
ATOM 1499 C C . ALA A 1 199 ? 23.658 -10.727 -21.056 1.00 94.62 199 ALA A C 1
ATOM 1501 O O . ALA A 1 199 ? 24.414 -11.634 -21.394 1.00 94.62 199 ALA A O 1
ATOM 1502 N N . GLU A 1 200 ? 22.483 -10.520 -21.664 1.00 95.38 200 GLU A N 1
ATOM 1503 C CA . GLU A 1 200 ? 21.983 -11.359 -22.761 1.00 95.38 200 GLU A CA 1
ATOM 1504 C C . GLU A 1 200 ? 22.506 -10.931 -24.147 1.00 95.38 200 GLU A C 1
ATOM 1506 O O . GLU A 1 200 ? 22.726 -11.779 -25.013 1.00 95.38 200 GLU A O 1
ATOM 1511 N N . HIS A 1 201 ? 22.693 -9.629 -24.388 1.00 95.81 201 HIS A N 1
ATOM 1512 C CA . HIS A 1 201 ? 22.901 -9.089 -25.744 1.00 95.81 201 HIS A CA 1
ATOM 1513 C C . HIS A 1 201 ? 24.129 -8.192 -25.917 1.00 95.81 201 HIS A C 1
ATOM 1515 O O . HIS A 1 201 ? 24.454 -7.815 -27.043 1.00 95.81 201 HIS A O 1
ATOM 1521 N N . GLY A 1 202 ? 24.818 -7.861 -24.829 1.00 95.69 202 GLY A N 1
ATOM 1522 C CA . GLY A 1 202 ? 25.936 -6.926 -24.810 1.00 95.69 202 GLY A CA 1
ATOM 1523 C C . GLY A 1 202 ? 25.503 -5.458 -24.758 1.00 95.69 202 GLY A C 1
ATOM 1524 O O . GLY A 1 202 ? 24.447 -5.062 -25.252 1.00 95.69 202 GLY A O 1
ATOM 1525 N N . ALA A 1 203 ? 26.355 -4.623 -24.160 1.00 96.31 203 ALA A N 1
ATOM 1526 C CA . ALA A 1 203 ? 26.089 -3.197 -23.959 1.00 96.31 203 ALA A CA 1
ATOM 1527 C C . ALA A 1 203 ? 25.935 -2.417 -25.273 1.00 96.31 203 ALA A C 1
ATOM 1529 O O . ALA A 1 203 ? 25.044 -1.579 -25.403 1.00 96.31 203 ALA A O 1
ATOM 1530 N N . THR A 1 204 ? 26.773 -2.721 -26.265 1.00 96.00 204 THR A N 1
ATOM 1531 C CA . THR A 1 204 ? 26.809 -2.016 -27.553 1.00 96.00 204 THR A CA 1
ATOM 1532 C C . THR A 1 204 ? 25.485 -2.127 -28.308 1.00 96.00 204 THR A C 1
ATOM 1534 O O . THR A 1 204 ? 24.940 -1.107 -28.724 1.00 96.00 204 THR A O 1
ATOM 1537 N N . ALA A 1 205 ? 24.907 -3.328 -28.404 1.00 96.69 205 ALA A N 1
ATOM 1538 C CA . ALA A 1 205 ? 23.644 -3.558 -29.110 1.00 96.69 205 ALA A CA 1
ATOM 1539 C C . ALA A 1 205 ? 22.466 -2.788 -28.483 1.00 96.69 205 ALA A C 1
ATOM 1541 O O . ALA A 1 205 ? 21.640 -2.200 -29.192 1.00 96.69 205 ALA A O 1
ATOM 1542 N N . ILE A 1 206 ? 22.404 -2.757 -27.146 1.00 97.75 206 ILE A N 1
ATOM 1543 C CA . ILE A 1 206 ? 21.366 -2.027 -26.411 1.00 97.75 206 ILE A CA 1
ATOM 1544 C C . ILE A 1 206 ? 21.521 -0.517 -26.617 1.00 97.75 206 ILE A C 1
ATOM 1546 O O . ILE A 1 206 ? 20.531 0.161 -26.904 1.00 97.75 206 ILE A O 1
ATOM 1550 N N . LEU A 1 207 ? 22.745 0.012 -26.534 1.00 97.44 207 LEU A N 1
ATOM 1551 C CA . LEU A 1 207 ? 23.019 1.440 -26.715 1.00 97.44 207 LEU A CA 1
ATOM 1552 C C . LEU A 1 207 ? 22.763 1.918 -28.148 1.00 97.44 207 LEU A C 1
ATOM 1554 O O . LEU A 1 207 ? 22.165 2.978 -28.337 1.00 97.44 207 LEU A O 1
ATOM 1558 N N . GLU A 1 208 ? 23.138 1.137 -29.163 1.00 97.31 208 GLU A N 1
ATOM 1559 C CA . GLU A 1 208 ? 22.851 1.460 -30.566 1.00 97.31 208 GLU A CA 1
ATOM 1560 C C . GLU A 1 208 ? 21.348 1.488 -30.851 1.00 97.31 208 GLU A C 1
ATOM 1562 O O . GLU A 1 208 ? 20.849 2.394 -31.525 1.00 97.31 208 GLU A O 1
ATOM 1567 N N . SER A 1 209 ? 20.591 0.527 -30.313 1.00 97.06 209 SER A N 1
ATOM 1568 C CA . SER A 1 209 ? 19.133 0.559 -30.424 1.00 97.06 209 SER A CA 1
ATOM 1569 C C . SER A 1 209 ? 18.535 1.751 -29.678 1.00 97.06 209 SER A C 1
ATOM 1571 O O . SER A 1 209 ? 17.677 2.456 -30.220 1.00 97.06 209 SER A O 1
ATOM 1573 N N . ALA A 1 210 ? 19.033 2.041 -28.473 1.00 97.50 210 ALA A N 1
ATOM 1574 C CA . ALA A 1 210 ? 18.559 3.173 -27.693 1.00 97.50 210 ALA A CA 1
ATOM 1575 C C . ALA A 1 210 ? 18.789 4.498 -28.441 1.00 97.50 210 ALA A C 1
ATOM 1577 O O . ALA A 1 210 ? 17.904 5.354 -28.498 1.00 97.50 210 ALA A O 1
ATOM 1578 N N . ARG A 1 211 ? 19.951 4.636 -29.088 1.00 96.94 211 ARG A N 1
ATOM 1579 C CA . ARG A 1 211 ? 20.297 5.782 -29.929 1.00 96.94 211 ARG A CA 1
ATOM 1580 C C . ARG A 1 211 ? 19.345 5.931 -31.117 1.00 96.94 211 ARG A C 1
ATOM 1582 O O . ARG A 1 211 ? 18.793 7.012 -31.290 1.00 96.94 211 ARG A O 1
ATOM 1589 N N . ARG A 1 212 ? 19.076 4.855 -31.868 1.00 96.31 212 ARG A N 1
ATOM 1590 C CA . ARG A 1 212 ? 18.117 4.879 -32.993 1.00 96.31 212 ARG A CA 1
ATOM 1591 C C . ARG A 1 212 ? 16.730 5.359 -32.561 1.00 96.31 212 ARG A C 1
ATOM 1593 O O . ARG A 1 212 ? 16.108 6.177 -33.241 1.00 96.31 212 ARG A O 1
ATOM 1600 N N . TRP A 1 213 ? 16.246 4.873 -31.418 1.00 96.44 213 TRP A N 1
ATOM 1601 C CA . TRP A 1 213 ? 14.955 5.282 -30.863 1.00 96.44 213 TRP A CA 1
ATOM 1602 C C . TRP A 1 213 ? 14.938 6.754 -30.440 1.00 96.44 213 TRP A C 1
ATOM 1604 O O . TRP A 1 213 ? 13.995 7.464 -30.792 1.00 96.44 213 TRP A O 1
ATOM 1614 N N . ALA A 1 214 ? 15.977 7.217 -29.744 1.00 95.38 214 ALA A N 1
ATOM 1615 C CA . ALA A 1 214 ? 16.102 8.605 -29.298 1.00 95.38 214 ALA A CA 1
ATOM 1616 C C . ALA A 1 214 ? 16.267 9.604 -30.459 1.00 95.38 214 ALA A C 1
ATOM 1618 O O . ALA A 1 214 ? 15.776 10.723 -30.371 1.00 95.38 214 ALA A O 1
ATOM 1619 N N . GLU A 1 215 ? 16.910 9.206 -31.561 1.00 95.38 215 GLU A N 1
ATOM 1620 C CA . GLU A 1 215 ? 17.040 10.033 -32.772 1.00 95.38 215 GLU A CA 1
ATOM 1621 C C . GLU A 1 215 ? 15.723 10.118 -33.563 1.00 95.38 215 GLU A C 1
ATOM 1623 O O . GLU A 1 215 ? 15.437 11.132 -34.197 1.00 95.38 215 GLU A O 1
ATOM 1628 N N . THR A 1 216 ? 14.888 9.074 -33.506 1.00 95.06 216 THR A N 1
ATOM 1629 C CA . THR A 1 216 ? 13.638 8.999 -34.286 1.00 95.06 216 THR A CA 1
ATOM 1630 C C . THR A 1 216 ? 12.425 9.571 -33.545 1.00 95.06 216 THR A C 1
ATOM 1632 O O . THR A 1 216 ? 11.433 9.952 -34.175 1.00 95.06 216 THR A O 1
ATOM 1635 N N . LYS A 1 217 ? 12.438 9.586 -32.207 1.00 93.81 217 LYS A N 1
ATOM 1636 C CA . LYS A 1 217 ? 11.278 9.948 -31.379 1.00 93.81 217 LYS A CA 1
ATOM 1637 C C . LYS A 1 217 ? 11.638 11.009 -30.350 1.00 93.81 217 LYS A C 1
ATOM 1639 O O . LYS A 1 217 ? 12.649 10.911 -29.669 1.00 93.81 217 LYS A O 1
ATOM 1644 N N . GLU A 1 218 ? 10.738 11.974 -30.162 1.00 92.38 218 GLU A N 1
ATOM 1645 C CA . GLU A 1 218 ? 10.847 12.910 -29.041 1.00 92.38 218 GLU A CA 1
ATOM 1646 C C . GLU A 1 218 ? 10.784 12.153 -27.698 1.00 92.38 218 GLU A C 1
ATOM 1648 O O . GLU A 1 218 ? 10.037 11.170 -27.592 1.00 92.38 218 GLU A O 1
ATOM 1653 N N . PRO A 1 219 ? 11.453 12.636 -26.634 1.00 94.75 219 PRO A N 1
ATOM 1654 C CA . PRO A 1 219 ? 11.562 11.905 -25.369 1.00 94.75 219 PRO A CA 1
ATOM 1655 C C . PRO A 1 219 ? 10.222 11.512 -24.726 1.00 94.75 219 PRO A C 1
ATOM 1657 O O . PRO A 1 219 ? 10.108 10.469 -24.084 1.00 94.75 219 PRO A O 1
ATOM 1660 N N . ARG A 1 220 ? 9.160 12.303 -24.938 1.00 93.88 220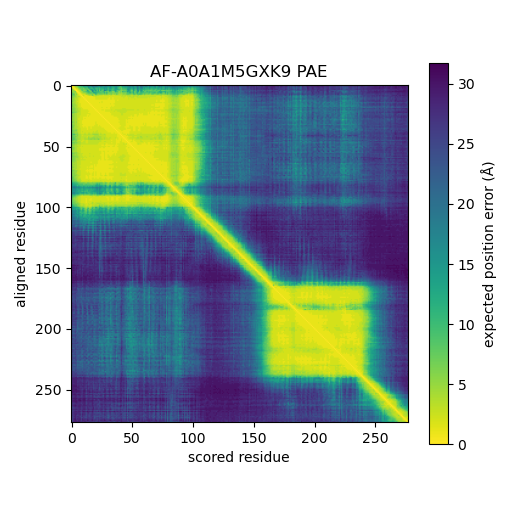 ARG A N 1
ATOM 1661 C CA . ARG A 1 220 ? 7.802 11.995 -24.445 1.00 93.88 220 ARG A CA 1
ATOM 1662 C C . ARG A 1 220 ? 7.147 10.783 -25.121 1.00 93.88 220 ARG A C 1
ATOM 1664 O O . ARG A 1 220 ? 6.235 10.200 -24.542 1.00 93.88 220 ARG A O 1
ATOM 1671 N N . PHE A 1 221 ? 7.596 10.412 -26.321 1.00 94.38 221 PHE A N 1
ATOM 1672 C CA . PHE A 1 221 ? 7.080 9.277 -27.094 1.00 94.38 221 PHE A CA 1
ATOM 1673 C C . PHE A 1 221 ? 7.957 8.027 -26.987 1.00 94.38 221 PHE A C 1
ATOM 1675 O O . PHE A 1 221 ? 7.636 7.008 -27.601 1.00 94.38 221 PHE A O 1
ATOM 1682 N N . LEU A 1 222 ? 9.041 8.075 -26.209 1.00 95.88 222 LEU A N 1
ATOM 1683 C CA . LEU A 1 222 ? 9.825 6.883 -25.922 1.00 95.88 222 LEU A CA 1
ATOM 1684 C C . LEU A 1 222 ? 8.987 5.887 -25.100 1.00 95.88 222 LEU A C 1
ATOM 1686 O O . LEU A 1 222 ? 8.253 6.293 -24.184 1.00 95.88 222 LEU A O 1
ATOM 1690 N N . PRO A 1 223 ? 9.078 4.582 -25.408 1.00 96.12 223 PRO A N 1
ATOM 1691 C CA . PRO A 1 223 ? 8.386 3.552 -24.654 1.00 96.12 223 PRO A CA 1
ATOM 1692 C C . PRO A 1 223 ? 8.928 3.462 -23.223 1.00 96.12 223 PRO A C 1
ATOM 1694 O O . PRO A 1 223 ? 10.023 3.928 -22.903 1.00 96.12 223 PRO A O 1
ATOM 1697 N N . GLU A 1 224 ? 8.135 2.845 -22.348 1.00 96.75 224 GLU A N 1
ATOM 1698 C CA . GLU A 1 224 ? 8.544 2.574 -20.971 1.00 96.75 224 GLU A CA 1
ATOM 1699 C C . GLU A 1 224 ? 9.834 1.733 -20.969 1.00 96.75 224 GLU A C 1
ATOM 1701 O O . GLU A 1 224 ? 9.823 0.635 -21.537 1.00 96.75 224 GLU A O 1
ATOM 1706 N N . PRO A 1 225 ? 10.933 2.210 -20.352 1.00 97.06 225 PRO A N 1
ATOM 1707 C CA . PRO A 1 225 ? 12.255 1.603 -20.498 1.00 97.06 225 PRO A CA 1
ATOM 1708 C C . PRO A 1 225 ? 12.276 0.129 -20.094 1.00 97.06 225 PRO A C 1
ATOM 1710 O O . PRO A 1 225 ? 12.862 -0.683 -20.797 1.00 97.06 225 PRO A O 1
ATOM 1713 N N . VAL A 1 226 ? 11.563 -0.253 -19.029 1.00 97.62 226 VAL A N 1
ATOM 1714 C CA . VAL A 1 226 ? 11.484 -1.657 -18.587 1.00 97.62 226 VAL A CA 1
ATOM 1715 C C . VAL A 1 226 ? 10.839 -2.552 -19.652 1.00 97.62 226 VAL A C 1
ATOM 1717 O O . VAL A 1 226 ? 11.343 -3.636 -19.933 1.00 97.62 226 VAL A O 1
ATOM 1720 N N . LYS A 1 227 ? 9.746 -2.104 -20.283 1.00 96.75 227 LYS A N 1
ATOM 1721 C CA . LYS A 1 227 ? 9.080 -2.864 -21.358 1.00 96.75 227 LYS A CA 1
ATOM 1722 C C . LYS A 1 227 ? 9.912 -2.895 -22.633 1.00 96.75 227 LYS A C 1
ATOM 1724 O O . LYS A 1 227 ? 9.919 -3.898 -23.339 1.00 96.75 227 LYS A O 1
ATOM 1729 N N . TRP A 1 228 ? 10.597 -1.798 -22.933 1.00 97.56 228 TRP A N 1
ATOM 1730 C CA . TRP A 1 228 ? 11.465 -1.706 -24.097 1.00 97.56 228 TRP A CA 1
ATOM 1731 C C . TRP A 1 228 ? 12.695 -2.615 -23.955 1.00 97.56 228 TRP A C 1
ATOM 1733 O O . TRP A 1 228 ? 12.984 -3.387 -24.867 1.00 97.56 228 TRP A O 1
ATOM 1743 N N . LEU A 1 229 ? 13.339 -2.637 -22.785 1.00 97.81 229 LEU A N 1
ATOM 1744 C CA . LEU A 1 229 ? 14.459 -3.536 -22.477 1.00 97.81 229 LEU A CA 1
ATOM 1745 C C . LEU A 1 229 ? 14.041 -5.016 -22.469 1.00 97.81 229 LEU A C 1
ATOM 1747 O O . LEU A 1 229 ? 14.824 -5.864 -22.876 1.00 97.81 229 LEU A O 1
ATOM 1751 N N . ALA A 1 230 ? 12.787 -5.331 -22.122 1.00 96.75 230 ALA A N 1
ATOM 1752 C CA . ALA A 1 230 ? 12.246 -6.696 -22.158 1.00 96.75 230 ALA A CA 1
ATOM 1753 C C . ALA A 1 230 ? 12.012 -7.272 -23.576 1.00 96.75 230 ALA A C 1
ATOM 1755 O O . ALA A 1 230 ? 11.528 -8.394 -23.703 1.00 96.75 230 ALA A O 1
ATOM 1756 N N . GLY A 1 231 ? 12.315 -6.520 -24.643 1.00 94.25 231 GLY A N 1
ATOM 1757 C CA . GLY A 1 231 ? 12.274 -7.026 -26.023 1.00 94.25 231 GLY A CA 1
ATOM 1758 C C . GLY A 1 231 ? 11.904 -5.991 -27.088 1.00 94.25 231 GLY A C 1
ATOM 1759 O O . GLY A 1 231 ? 12.158 -6.211 -28.271 1.00 94.25 231 GLY A O 1
ATOM 1760 N N . GLY A 1 232 ? 11.355 -4.839 -26.691 1.00 94.88 232 GLY A N 1
ATOM 1761 C CA . GLY A 1 232 ? 11.028 -3.738 -27.606 1.00 94.88 232 GLY A CA 1
ATOM 1762 C C . GLY A 1 232 ? 12.242 -3.130 -28.320 1.00 94.88 232 GLY A C 1
ATOM 1763 O O . GLY A 1 232 ? 12.102 -2.649 -29.441 1.00 94.88 232 GLY A O 1
ATOM 1764 N N . TRP A 1 233 ? 13.436 -3.216 -27.729 1.00 96.38 233 TRP A N 1
ATOM 1765 C CA . TRP A 1 233 ? 14.689 -2.729 -28.318 1.00 96.38 233 TRP A CA 1
ATOM 1766 C C . TRP A 1 233 ? 15.084 -3.445 -29.618 1.00 96.38 233 TRP A C 1
ATOM 1768 O O . TRP A 1 233 ? 15.859 -2.905 -30.404 1.00 96.38 233 TRP A O 1
ATOM 1778 N N . ARG A 1 234 ? 14.541 -4.638 -29.885 1.00 96.19 234 ARG A N 1
ATOM 1779 C CA . ARG A 1 234 ? 14.786 -5.372 -31.138 1.00 96.19 234 ARG A CA 1
ATOM 1780 C C . ARG A 1 234 ? 13.983 -4.824 -32.317 1.00 96.19 234 ARG A C 1
ATOM 1782 O O . ARG A 1 234 ? 14.275 -5.154 -33.459 1.00 96.19 234 ARG A O 1
ATOM 1789 N N . THR A 1 235 ? 12.950 -4.030 -32.040 1.00 95.69 235 THR A N 1
ATOM 1790 C CA . THR A 1 235 ? 12.081 -3.456 -33.069 1.00 95.69 235 THR A CA 1
ATOM 1791 C C . THR A 1 235 ? 12.588 -2.070 -33.434 1.00 95.69 235 THR A C 1
ATOM 1793 O O . THR A 1 235 ? 12.862 -1.254 -32.549 1.00 95.69 235 THR A O 1
ATOM 1796 N N . ASP A 1 236 ? 12.689 -1.789 -34.730 1.00 93.38 236 ASP A N 1
ATOM 1797 C CA . ASP A 1 236 ? 13.001 -0.442 -35.195 1.00 93.38 236 ASP A CA 1
ATOM 1798 C C . ASP A 1 236 ? 11.913 0.548 -34.756 1.00 93.38 236 ASP A C 1
ATOM 1800 O O . ASP A 1 236 ? 10.722 0.201 -34.744 1.00 93.38 236 ASP A O 1
ATOM 1804 N N . PRO A 1 237 ? 12.287 1.788 -34.386 1.00 93.31 237 PRO A N 1
ATOM 1805 C CA . PRO A 1 237 ? 11.299 2.802 -34.071 1.00 93.31 237 PRO A CA 1
ATOM 1806 C C . PRO A 1 237 ? 10.381 2.968 -35.285 1.00 93.31 237 PRO A C 1
ATOM 1808 O O . PRO A 1 237 ? 10.873 3.035 -36.416 1.00 93.31 237 PRO A O 1
ATOM 1811 N N . PRO A 1 238 ? 9.051 3.046 -35.092 1.00 89.12 238 PRO A N 1
ATOM 1812 C CA . PRO A 1 238 ? 8.145 3.222 -36.211 1.00 89.12 238 PRO A CA 1
ATOM 1813 C C . PRO A 1 238 ? 8.545 4.509 -36.924 1.00 89.12 238 PRO A C 1
ATOM 1815 O O . PRO A 1 238 ? 8.456 5.593 -36.330 1.00 89.12 238 PRO A O 1
ATOM 1818 N N . SER A 1 239 ? 9.030 4.360 -38.164 1.00 84.81 239 SER A N 1
ATOM 1819 C CA . SER A 1 239 ? 9.427 5.473 -39.021 1.00 84.81 239 SER A CA 1
ATOM 1820 C C . SER A 1 239 ? 8.320 6.516 -38.976 1.00 84.81 239 SER A C 1
ATOM 1822 O O . SER A 1 239 ? 7.136 6.163 -38.949 1.00 84.81 239 SER A O 1
ATOM 1824 N N . ALA A 1 240 ? 8.685 7.796 -38.943 1.00 72.69 240 ALA A N 1
ATOM 1825 C CA . ALA A 1 240 ? 7.747 8.903 -39.076 1.00 72.69 240 ALA A CA 1
ATOM 1826 C C . ALA A 1 240 ? 7.166 8.953 -40.503 1.00 72.69 240 ALA A C 1
ATOM 1828 O O . ALA A 1 240 ? 7.180 9.998 -41.147 1.00 72.69 240 ALA A O 1
ATOM 1829 N N . ARG A 1 241 ? 6.694 7.809 -41.024 1.00 62.34 241 ARG A N 1
ATOM 1830 C CA . ARG A 1 241 ? 5.961 7.700 -42.275 1.00 62.34 241 ARG A CA 1
ATOM 1831 C C . ARG A 1 241 ? 4.805 8.672 -42.174 1.00 62.34 241 ARG A C 1
ATOM 1833 O O . ARG A 1 241 ? 3.876 8.461 -41.397 1.00 62.34 241 ARG A O 1
ATOM 1840 N N . SER A 1 242 ? 4.980 9.751 -42.929 1.00 53.94 242 SER A N 1
ATOM 1841 C CA . SER A 1 242 ? 4.013 10.753 -43.331 1.00 53.94 242 SER A CA 1
ATOM 1842 C C . SER A 1 242 ? 2.601 10.403 -42.881 1.00 53.94 242 SER A C 1
ATOM 1844 O O . SER A 1 242 ? 1.882 9.662 -43.551 1.00 53.94 242 SER A O 1
ATOM 1846 N N . THR A 1 243 ? 2.161 11.010 -41.786 1.00 55.44 243 THR A N 1
ATOM 1847 C CA . THR A 1 243 ? 0.751 11.091 -41.381 1.00 55.44 243 THR A CA 1
ATOM 1848 C C . THR A 1 243 ? -0.119 11.853 -42.400 1.00 55.44 243 THR A C 1
ATOM 1850 O O . THR A 1 243 ? -1.210 12.307 -42.079 1.00 55.44 243 THR A O 1
ATOM 1853 N N . GLY A 1 244 ? 0.331 11.986 -43.646 1.00 58.25 244 GLY A N 1
ATOM 1854 C CA . GLY A 1 244 ? -0.395 12.587 -44.743 1.00 58.25 244 GLY A CA 1
ATOM 1855 C C . GLY A 1 244 ? 0.017 11.934 -46.051 1.00 58.25 244 GLY A C 1
ATOM 1856 O O . GLY A 1 244 ? 1.099 12.206 -46.556 1.00 58.25 244 GLY A O 1
ATOM 1857 N N . ALA A 1 245 ? -0.841 11.055 -46.563 1.00 54.94 245 ALA A N 1
ATOM 1858 C CA . ALA A 1 245 ? -1.449 11.174 -47.890 1.00 54.94 245 ALA A CA 1
ATOM 1859 C C . ALA A 1 245 ? -2.018 9.813 -48.316 1.00 54.94 245 ALA A C 1
ATOM 1861 O O . ALA A 1 245 ? -1.285 8.937 -48.756 1.00 54.94 245 ALA A O 1
ATOM 1862 N N . GLY A 1 246 ? -3.342 9.677 -48.215 1.00 60.25 246 GLY A N 1
ATOM 1863 C CA . GLY A 1 246 ? -4.107 8.687 -48.970 1.00 60.25 246 GLY A CA 1
ATOM 1864 C C . GLY A 1 246 ? -4.139 7.284 -48.372 1.00 60.25 246 GLY A C 1
ATOM 1865 O O . GLY A 1 246 ? -3.264 6.473 -48.622 1.00 60.25 246 GLY A O 1
ATOM 1866 N N . ASP A 1 247 ? -5.214 6.966 -47.658 1.00 46.47 247 ASP A N 1
ATOM 1867 C CA . ASP A 1 247 ? -6.255 6.156 -48.291 1.00 46.47 247 ASP A CA 1
ATOM 1868 C C . ASP A 1 247 ? -7.515 6.206 -47.424 1.00 46.47 247 ASP A C 1
ATOM 1870 O O . ASP A 1 247 ? -7.594 5.646 -46.328 1.00 46.47 247 ASP A O 1
ATOM 1874 N N . GLY A 1 248 ? -8.492 6.971 -47.902 1.00 52.69 248 GLY A N 1
ATOM 1875 C CA . GLY A 1 248 ? -9.831 7.043 -47.339 1.00 52.69 248 GLY A CA 1
ATOM 1876 C C . GLY A 1 248 ? -10.607 5.771 -47.664 1.00 52.69 248 GLY A C 1
ATOM 1877 O O . GLY A 1 248 ? -11.593 5.818 -48.389 1.00 52.69 248 GLY A O 1
ATOM 1878 N N . GLY A 1 249 ? -10.184 4.635 -47.117 1.00 52.06 249 GLY A N 1
ATOM 1879 C CA . GLY A 1 249 ? -10.917 3.376 -47.181 1.00 52.06 249 GLY A CA 1
ATOM 1880 C C . GLY A 1 249 ? -12.010 3.354 -46.120 1.00 52.06 249 GLY A C 1
ATOM 1881 O O . GLY A 1 249 ? -11.789 2.944 -44.984 1.00 52.06 249 GLY A O 1
ATOM 1882 N N . GLY A 1 250 ? -13.189 3.860 -46.477 1.00 54.84 250 GLY A N 1
ATOM 1883 C CA . GLY A 1 250 ? -14.333 3.989 -45.587 1.00 54.84 250 GLY A CA 1
ATOM 1884 C C . GLY A 1 250 ? -14.721 2.689 -44.880 1.00 54.84 250 GLY A C 1
ATOM 1885 O O . GLY A 1 250 ? -15.179 1.731 -45.497 1.00 54.84 250 GLY A O 1
ATOM 1886 N N . HIS A 1 251 ? -14.690 2.714 -43.550 1.00 50.00 251 HIS A N 1
ATOM 1887 C CA . HIS A 1 251 ? -15.510 1.815 -42.753 1.00 50.00 251 HIS A CA 1
ATOM 1888 C C . HIS A 1 251 ? -16.427 2.635 -41.852 1.00 50.00 251 HIS A C 1
ATOM 1890 O O . HIS A 1 251 ? -16.156 2.910 -40.685 1.00 50.00 251 HIS A O 1
ATOM 1896 N N . ARG A 1 252 ? -17.547 3.059 -42.454 1.00 50.88 252 ARG A N 1
ATOM 1897 C CA . ARG A 1 252 ? -18.749 3.492 -41.740 1.00 50.88 252 ARG A CA 1
ATOM 1898 C C . ARG A 1 252 ? -19.279 2.292 -40.953 1.00 50.88 252 ARG A C 1
ATOM 1900 O O . ARG A 1 252 ? -20.163 1.573 -41.414 1.00 50.88 252 ARG A O 1
ATOM 1907 N N . GLY A 1 253 ? -18.718 2.063 -39.771 1.00 52.56 253 GLY A N 1
ATOM 1908 C CA . GLY A 1 253 ? -19.322 1.212 -38.760 1.00 52.56 253 GLY A CA 1
ATOM 1909 C C . GLY A 1 253 ? -20.653 1.831 -38.356 1.00 52.56 253 GLY A C 1
ATOM 1910 O O . GLY A 1 253 ? -20.684 2.859 -37.684 1.00 52.56 253 GLY A O 1
ATOM 1911 N N . ARG A 1 254 ? -21.747 1.226 -38.828 1.00 53.44 254 ARG A N 1
ATOM 1912 C CA . ARG A 1 254 ? -23.119 1.493 -38.394 1.00 53.44 254 ARG A CA 1
ATOM 1913 C C . ARG A 1 254 ? -23.157 1.559 -36.868 1.00 53.44 254 ARG A C 1
ATOM 1915 O O . ARG A 1 254 ? -23.025 0.534 -36.199 1.00 53.44 254 ARG A O 1
ATOM 1922 N N . GLY A 1 255 ? -23.369 2.758 -36.333 1.00 51.22 255 GLY A N 1
ATOM 1923 C CA . GLY A 1 255 ? -23.840 2.921 -34.968 1.00 51.22 255 GLY A CA 1
ATOM 1924 C C . GLY A 1 255 ? -25.145 2.149 -34.827 1.00 51.22 255 GLY A C 1
ATOM 1925 O O . GLY A 1 255 ? -26.077 2.351 -35.606 1.00 51.22 255 GLY A O 1
ATOM 1926 N N . LYS A 1 256 ? -25.190 1.218 -33.874 1.00 57.00 256 LYS A N 1
ATOM 1927 C CA . LYS A 1 256 ? -26.458 0.631 -33.447 1.00 57.00 256 LYS A CA 1
ATOM 1928 C C . LYS A 1 256 ? -27.315 1.778 -32.890 1.00 57.00 256 LYS A C 1
ATOM 1930 O O . LYS A 1 256 ? -26.791 2.542 -32.075 1.00 57.00 256 LYS A O 1
ATOM 1935 N N . PRO A 1 257 ? -28.566 1.948 -33.345 1.00 53.47 257 PRO A N 1
ATOM 1936 C CA . PRO A 1 257 ? -29.429 3.003 -32.842 1.00 53.47 257 PRO A CA 1
ATOM 1937 C C . PRO A 1 257 ? -29.652 2.826 -31.340 1.00 53.47 257 PRO A C 1
ATOM 1939 O O . PRO A 1 257 ? -29.719 1.713 -30.815 1.00 53.47 257 PRO A O 1
ATOM 1942 N N . ASN A 1 258 ? -29.698 3.962 -30.658 1.00 56.72 258 ASN A N 1
ATOM 1943 C CA . ASN A 1 258 ? -29.904 4.065 -29.228 1.00 56.72 258 ASN A CA 1
ATOM 1944 C C . ASN A 1 258 ? -31.347 3.616 -28.896 1.00 56.72 258 ASN A C 1
ATOM 1946 O O . ASN A 1 258 ? -32.280 4.238 -29.405 1.00 56.72 258 ASN A O 1
ATOM 1950 N N . PRO A 1 259 ? -31.568 2.580 -28.064 1.00 62.56 259 PRO A N 1
ATOM 1951 C CA . PRO A 1 259 ? -32.896 1.989 -27.838 1.00 62.56 259 PRO A CA 1
ATOM 1952 C C . PRO A 1 259 ? -33.912 2.913 -27.140 1.00 62.56 259 PRO A C 1
ATOM 1954 O O . PRO A 1 259 ? -35.071 2.542 -26.991 1.00 62.56 259 PRO A O 1
ATOM 1957 N N . VAL A 1 260 ? -33.515 4.120 -26.721 1.00 61.41 260 VAL A N 1
ATOM 1958 C CA . VAL A 1 260 ? -34.415 5.081 -26.057 1.00 61.41 260 VAL A CA 1
ATOM 1959 C C . VAL A 1 260 ? -35.198 5.969 -27.031 1.00 61.41 260 VAL A C 1
ATOM 1961 O O . VAL A 1 260 ? -36.252 6.471 -26.653 1.00 61.41 260 VAL A O 1
ATOM 1964 N N . GLU A 1 261 ? -34.751 6.144 -28.281 1.00 56.66 261 GLU A N 1
ATOM 1965 C CA . GLU A 1 261 ? -35.515 6.936 -29.267 1.00 56.66 261 GLU A CA 1
ATOM 1966 C C . GLU A 1 261 ? -36.620 6.135 -29.972 1.00 56.66 261 GLU A C 1
ATOM 1968 O O . GLU A 1 261 ? -37.579 6.719 -30.476 1.00 56.66 261 GLU A O 1
ATOM 1973 N N . GLU A 1 262 ? -36.545 4.802 -29.972 1.00 55.78 262 GLU A N 1
ATOM 1974 C CA . GLU A 1 262 ? -37.539 3.962 -30.651 1.00 55.78 262 GLU A CA 1
ATOM 1975 C C . GLU A 1 262 ? -38.842 3.813 -29.842 1.00 55.78 262 GLU A C 1
ATOM 1977 O O . GLU A 1 262 ? -39.914 3.641 -30.420 1.00 55.78 262 GLU A O 1
ATOM 1982 N N . MET A 1 263 ? -38.802 4.003 -28.516 1.00 57.88 263 MET A N 1
ATOM 1983 C CA . MET A 1 263 ? -40.015 3.995 -27.681 1.00 57.88 263 MET A CA 1
ATOM 1984 C C . MET A 1 263 ? -40.885 5.254 -27.837 1.00 57.88 263 MET A C 1
ATOM 1986 O O . MET A 1 263 ? -42.083 5.191 -27.576 1.00 57.88 263 MET A O 1
ATOM 1990 N N . LEU A 1 264 ? -40.339 6.383 -28.303 1.00 59.00 264 LEU A N 1
ATOM 1991 C CA . LEU A 1 264 ? -41.105 7.631 -28.457 1.00 59.00 264 LEU A CA 1
ATOM 1992 C C . LEU A 1 264 ? -41.862 7.740 -29.791 1.00 59.00 264 LEU A C 1
ATOM 1994 O O . LEU A 1 264 ? -42.706 8.621 -29.936 1.00 59.00 264 LEU A O 1
ATOM 1998 N N . ARG A 1 265 ? -41.617 6.844 -30.757 1.00 59.94 265 ARG A N 1
ATOM 1999 C CA . ARG A 1 265 ? -42.312 6.848 -32.060 1.00 59.94 265 ARG A CA 1
ATOM 2000 C C . ARG A 1 265 ? -43.532 5.931 -32.155 1.00 59.94 265 ARG A C 1
ATOM 2002 O O . ARG A 1 265 ? -44.280 6.061 -33.116 1.00 59.94 265 ARG A O 1
ATOM 2009 N N . ALA A 1 266 ? -43.765 5.047 -31.185 1.00 59.81 266 ALA A N 1
ATOM 2010 C CA . ALA A 1 266 ? -44.869 4.078 -31.235 1.00 59.81 266 ALA A CA 1
ATOM 2011 C C . ALA A 1 266 ? -46.154 4.525 -30.500 1.00 59.81 266 ALA A C 1
ATOM 2013 O O . ALA A 1 266 ? -47.152 3.810 -30.517 1.00 59.81 266 ALA A O 1
ATOM 2014 N N . GLY A 1 267 ? -46.165 5.701 -29.864 1.00 53.41 267 GLY A N 1
ATOM 2015 C CA . GLY A 1 267 ? -47.320 6.209 -29.116 1.00 53.41 267 GLY A CA 1
ATOM 2016 C C . GLY A 1 267 ? -48.267 7.058 -29.962 1.00 53.41 267 GLY A C 1
ATOM 2017 O O . GLY A 1 267 ? -48.276 8.280 -29.828 1.00 53.41 267 GLY A O 1
ATOM 2018 N N . GLY A 1 268 ? -49.069 6.424 -30.821 1.00 52.84 268 GLY A N 1
ATOM 2019 C CA . GLY A 1 268 ? -50.228 7.060 -31.449 1.00 52.84 268 GLY A CA 1
ATOM 2020 C C . GLY A 1 268 ? -51.256 7.463 -30.389 1.00 52.84 268 GLY A C 1
ATOM 2021 O O . GLY A 1 268 ? -51.953 6.617 -29.839 1.00 52.84 268 GLY A O 1
ATOM 2022 N N . PHE A 1 269 ? -51.324 8.757 -30.076 1.00 51.56 269 PHE A N 1
ATOM 2023 C CA . PHE A 1 269 ? -52.329 9.334 -29.185 1.00 51.56 269 PHE A CA 1
ATOM 2024 C C . PHE A 1 269 ? -53.572 9.705 -30.008 1.00 51.56 269 PHE A C 1
ATOM 2026 O O . PHE A 1 269 ? -53.669 10.804 -30.559 1.00 51.56 269 PHE A O 1
ATOM 2033 N N . GLU A 1 270 ? -54.505 8.761 -30.129 1.00 56.72 270 GLU A N 1
ATOM 2034 C CA . GLU A 1 270 ? -55.847 8.984 -30.675 1.00 56.72 270 GLU A CA 1
ATOM 2035 C C . GLU A 1 270 ? -56.641 9.909 -29.736 1.00 56.72 270 GLU A C 1
ATOM 2037 O O . GLU A 1 270 ? -57.016 9.538 -28.625 1.00 56.72 270 GLU A O 1
ATOM 2042 N N . LYS A 1 271 ? -56.903 11.145 -30.178 1.00 54.78 271 LYS A N 1
ATOM 2043 C CA . LYS A 1 271 ? -57.893 12.031 -29.553 1.00 54.78 271 LYS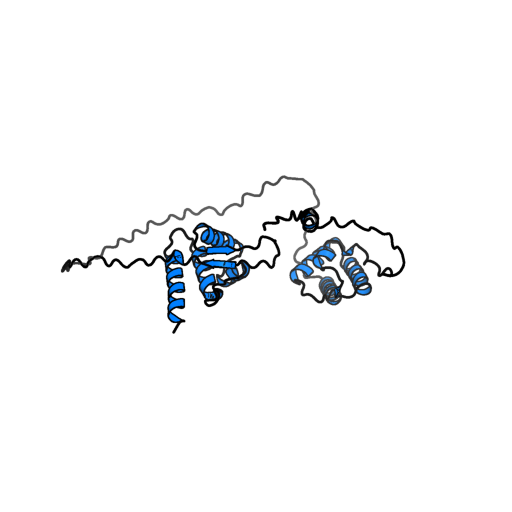 A CA 1
ATOM 2044 C C . LYS A 1 271 ? -59.283 11.668 -30.077 1.00 54.78 271 LYS A C 1
ATOM 2046 O O . LYS A 1 271 ? -59.709 12.198 -31.100 1.00 54.78 271 LYS A O 1
ATOM 2051 N N . SER A 1 272 ? -60.013 10.826 -29.355 1.00 60.81 272 SER A N 1
ATOM 2052 C CA . SER A 1 272 ? -61.468 10.731 -29.501 1.00 60.81 272 SER A CA 1
ATOM 2053 C C . SER A 1 272 ? -62.132 11.827 -28.665 1.00 60.81 272 SER A C 1
ATOM 2055 O O . SER A 1 272 ? -62.039 11.832 -27.436 1.00 60.81 272 SER A O 1
ATOM 2057 N N . GLY A 1 273 ? -62.769 12.780 -29.347 1.00 61.25 273 GLY A N 1
ATOM 2058 C CA . GLY A 1 273 ? -63.582 13.826 -28.738 1.00 61.25 273 GLY A CA 1
ATOM 2059 C C . GLY A 1 273 ? -64.868 13.273 -28.123 1.00 61.25 273 GLY A C 1
ATOM 2060 O O . GLY A 1 273 ? -65.537 12.432 -28.716 1.00 61.25 273 GLY A O 1
ATOM 2061 N N . GLY A 1 274 ? -65.215 13.779 -26.941 1.00 58.97 274 GLY A N 1
ATOM 2062 C CA . GLY A 1 274 ? -66.487 13.540 -26.266 1.00 58.97 274 GLY A CA 1
ATOM 2063 C C . GLY A 1 274 ? -67.198 14.866 -26.032 1.00 58.97 274 GLY A C 1
ATOM 2064 O O . GLY A 1 274 ? -66.862 15.603 -25.112 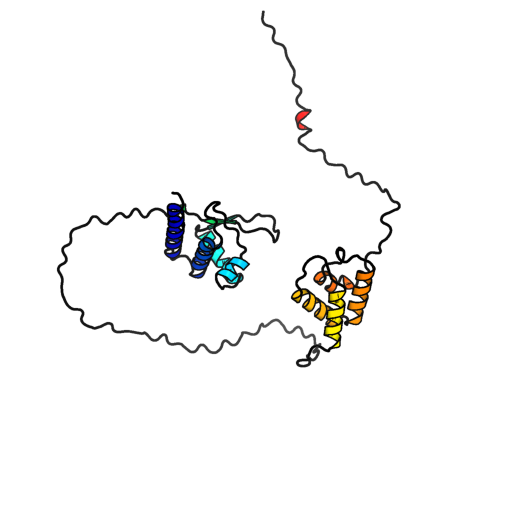1.00 58.97 274 GLY A O 1
ATOM 2065 N N . HIS A 1 275 ? -68.140 15.154 -26.920 1.00 65.25 275 HIS A N 1
ATOM 2066 C CA . HIS A 1 275 ? -69.114 16.238 -26.890 1.00 65.25 275 HIS A CA 1
ATOM 2067 C C . HIS A 1 275 ? -70.188 15.933 -25.836 1.00 65.25 275 HIS A C 1
ATOM 2069 O O . HIS A 1 275 ? -70.778 14.860 -25.901 1.00 65.25 275 HIS A O 1
ATOM 2075 N N . TRP A 1 276 ? -70.466 16.857 -24.913 1.00 54.22 276 TRP A N 1
ATOM 2076 C CA . TRP A 1 276 ? -71.711 16.861 -24.139 1.00 54.22 276 TRP A CA 1
ATOM 2077 C C . TRP A 1 276 ? -72.235 18.293 -24.057 1.00 54.22 276 TRP A C 1
ATOM 2079 O O . TRP A 1 276 ? -71.505 19.205 -23.663 1.00 54.22 276 TRP A O 1
ATOM 2089 N N . SER A 1 277 ? -73.463 18.441 -24.556 1.00 69.88 277 SER A N 1
ATOM 2090 C CA . SER A 1 277 ? -74.313 19.633 -24.511 1.00 69.88 277 SER A CA 1
ATOM 2091 C C . SER A 1 277 ? -74.823 19.928 -23.106 1.00 69.88 277 SER A C 1
ATOM 2093 O O . SER A 1 277 ? -74.908 18.973 -22.301 1.00 69.88 277 SER A O 1
#

Solvent-accessible surface area (backbone atoms only — not comparable to full-atom values): 18232 Å² total; per-residue (Å²): 138,73,63,70,67,57,56,49,55,56,50,52,46,49,52,54,54,67,68,43,81,92,56,52,71,66,28,45,52,51,53,51,50,46,57,73,73,52,45,36,89,87,76,64,47,25,59,66,49,65,62,54,53,12,60,76,71,73,50,53,51,79,62,43,53,60,25,55,49,48,38,40,74,71,58,50,32,47,72,54,67,70,88,68,88,51,91,78,61,58,42,35,44,40,74,50,66,78,76,62,60,78,76,71,80,72,66,72,79,84,71,88,72,86,76,92,69,87,84,80,94,71,90,75,86,77,81,75,74,75,74,77,76,75,70,79,71,71,81,81,72,75,80,70,81,87,65,77,92,74,89,70,93,72,87,73,81,81,77,76,91,70,72,78,54,72,67,58,58,51,50,48,52,56,47,57,68,64,64,54,46,91,60,94,72,64,65,70,58,41,49,54,36,47,56,52,39,30,75,77,63,37,60,65,59,53,48,54,38,50,48,56,39,50,76,76,36,61,49,80,71,54,70,60,62,52,63,27,53,75,55,48,58,80,52,78,65,82,70,87,70,64,99,70,80,87,79,91,76,83,76,85,73,77,74,77,79,65,79,73,65,64,67,73,73,71,70,82,80,81,81,80,86,82,89,79,133

Sequence (277 aa):
MSSKAKSKGKFEFILAVLADTSLSSTAKCVVVALLLKWHNSRTGQCNPGLTEIAKAVGLTRRAVIPAVAALKRSGWINIDSTSGGSQRNTNRYKFDLSRIAPVSSTSPPAGEEDCTGEENFTAGVKQTSEGVKYTAHEPFKNPSPLWGEGEGDAAARRAPDGAPQEGEELAWSEFSQRWQRGHADDPVKVRKAFDGAIAEHGATAILESARRWAETKEPRFLPEPVKWLAGGWRTDPPSARSTGAGDGGGHRGRGKPNPVEEMLRAGGFEKSGGHWS

Foldseek 3Di:
DPDVVLVVLLVLLLVLLVPDPQADPLLSLLSNQQSPPAQDSVPRWGFDDLVVSCVSSVHDSVSSVVSVVSCVVVQQWDWDFDPPPDPPGTTTIHGDSVSSPPPPCPPPPPPPPPDPDDDDPDDDPPPPPPPPPPPPDDPPPPPPPPDDPPPDDDPDDDDPDDDPDPVLVVLLVLLCVLLDEPDDDDVVLLSVLLVVLCVVPNSVLQNVLSVQQSVQDPNNPDDRSSVCSVPVSVDGHPHPPDPDDDDCPDDPPDDDDDVVVVVVPPDDDDDDDDDDD

pLDDT: mean 78.14, std 20.42, range [42.09, 98.5]

Radius of gyration: 35.15 Å; Cα contacts (8 Å, |Δi|>4): 170; chains: 1; bounding box: 108×58×108 Å

Nearest PDB structures (foldseek):
  3r0a-assembly1_A  TM=6.044E-01  e=6.527E-02  Methanosarcina mazei
  2nyx-assembly2_D  TM=5.860E-01  e=3.613E-02  Mycobacterium tuberculosis H37Rv
  4zzl-assembly1_A  TM=5.179E-01  e=4.023E-02  Pseudomonas aeruginosa
  4em0-assembly1_B  TM=6.600E-01  e=2.641E-01  Staphylococcus aureus subsp. aureus MRSA252